Protein AF-0000000076350779 (afdb_homodimer)

InterPro domains:
  IPR006016 UspA [PF00582] (8-141)

Radius of gyration: 23.02 Å; Cα contacts (8 Å, |Δi|>4): 613; chains: 2; bounding box: 71×69×52 Å

Nearest PDB structures (foldseek):
  3hgm-assembly2_D  TM=7.310E-01  e=2.776E-06  Halomonas elongata
  3hgm-assembly2_C  TM=7.293E-01  e=4.490E-06  Halomonas elongata
  3ab8-assembly1_A  TM=7.308E-01  e=5.064E-06  Thermus thermophilus HB8
  3s3t-assembly1_A  TM=6.532E-01  e=4.407E-05  Lactiplantibacillus plantarum
  1mjh-assembly1_B  TM=7.281E-01  e=1.864E-04  Methanocaldococcus jannaschii

Structure (mmCIF, N/CA/C/O backbone):
data_AF-0000000076350779-model_v1
#
loop_
_entity.id
_entity.type
_entity.pdbx_description
1 polymer 'Universal stress protein'
#
loop_
_atom_site.group_PDB
_atom_site.id
_atom_site.type_symbol
_atom_site.label_atom_id
_atom_site.label_alt_id
_atom_site.label_comp_id
_atom_site.label_asym_id
_atom_site.label_entity_id
_atom_site.label_seq_id
_atom_site.pdbx_PDB_ins_code
_atom_site.Cartn_x
_atom_site.Cartn_y
_atom_site.Cartn_z
_atom_site.occupancy
_atom_site.B_iso_or_equiv
_atom_site.auth_seq_id
_atom_site.auth_comp_id
_atom_site.auth_asym_id
_atom_site.auth_atom_id
_atom_site.pdbx_PDB_model_num
ATOM 1 N N . MET A 1 1 ? -13.812 -25.438 5.266 1 31.47 1 MET A N 1
ATOM 2 C CA . MET A 1 1 ? -13.938 -24.219 6.051 1 31.47 1 MET A CA 1
ATOM 3 C C . MET A 1 1 ? -13.773 -22.984 5.168 1 31.47 1 MET A C 1
ATOM 5 O O . MET A 1 1 ? -12.711 -22.781 4.566 1 31.47 1 MET A O 1
ATOM 9 N N . THR A 1 2 ? -14.703 -22.547 4.57 1 40.41 2 THR A N 1
ATOM 10 C CA . THR A 1 2 ? -14.703 -21.422 3.639 1 40.41 2 THR A CA 1
ATOM 11 C C . THR A 1 2 ? -13.891 -20.266 4.188 1 40.41 2 THR A C 1
ATOM 13 O O . THR A 1 2 ? -13.969 -19.953 5.379 1 40.41 2 THR A O 1
ATOM 16 N N . MET A 1 3 ? -12.625 -20.266 3.939 1 42.91 3 MET A N 1
ATOM 17 C CA . MET A 1 3 ? -11.789 -19.156 4.375 1 42.91 3 MET A CA 1
ATOM 18 C C . MET A 1 3 ? -12.609 -17.875 4.48 1 42.91 3 MET A C 1
ATOM 20 O O . MET A 1 3 ? -13.25 -17.453 3.516 1 42.91 3 MET A O 1
ATOM 24 N N . SER A 1 4 ? -13.227 -17.672 5.441 1 46.75 4 SER A N 1
ATOM 25 C CA . SER A 1 4 ? -14.039 -16.469 5.492 1 46.75 4 SER A CA 1
ATOM 26 C C . SER A 1 4 ? -13.297 -15.273 4.914 1 46.75 4 SER A C 1
ATOM 28 O O . SER A 1 4 ? -12.102 -15.086 5.184 1 46.75 4 SER A O 1
ATOM 30 N N . GLY A 1 5 ? -13.336 -15.031 3.586 1 50.69 5 GLY A N 1
ATOM 31 C CA . GLY A 1 5 ? -12.961 -13.938 2.701 1 50.69 5 GLY A CA 1
ATOM 32 C C . GLY A 1 5 ? -12.453 -12.719 3.443 1 50.69 5 GLY A C 1
ATOM 33 O O . GLY A 1 5 ? -11.922 -11.789 2.83 1 50.69 5 GLY A O 1
ATOM 34 N N . ARG A 1 6 ? -12.906 -12.609 4.699 1 56.28 6 ARG A N 1
ATOM 35 C CA . ARG A 1 6 ? -12.766 -11.367 5.457 1 56.28 6 ARG A CA 1
ATOM 36 C C . ARG A 1 6 ? -11.305 -10.992 5.633 1 56.28 6 ARG A C 1
ATOM 38 O O . ARG A 1 6 ? -10.906 -9.867 5.336 1 56.28 6 ARG A O 1
ATOM 45 N N . GLU A 1 7 ? -10.367 -11.867 6.445 1 75.44 7 GLU A N 1
ATOM 46 C CA . GLU A 1 7 ? -9.125 -11.461 7.094 1 75.44 7 GLU A CA 1
ATOM 47 C C . GLU A 1 7 ? -7.91 -12.055 6.391 1 75.44 7 GLU A C 1
ATOM 49 O O . GLU A 1 7 ? -7.082 -12.711 7.02 1 75.44 7 GLU A O 1
ATOM 54 N N . ALA A 1 8 ? -7.949 -12 4.984 1 94.06 8 ALA A N 1
ATOM 55 C CA . ALA A 1 8 ? -6.777 -12.633 4.383 1 94.06 8 ALA A CA 1
ATOM 56 C C . ALA A 1 8 ? -5.77 -11.578 3.924 1 94.06 8 ALA A C 1
ATOM 58 O O . ALA A 1 8 ? -6.145 -10.461 3.564 1 94.06 8 ALA A O 1
ATOM 59 N N . VAL A 1 9 ? -4.52 -11.961 3.988 1 97.62 9 VAL A N 1
ATOM 60 C CA . VAL A 1 9 ? -3.436 -11.242 3.322 1 97.62 9 VAL A CA 1
ATOM 61 C C . VAL A 1 9 ? -3.102 -11.93 1.999 1 97.62 9 VAL A C 1
ATOM 63 O O . VAL A 1 9 ? -2.568 -13.047 1.987 1 97.62 9 VAL A O 1
ATOM 66 N N . VAL A 1 10 ? -3.506 -11.312 0.92 1 98.31 10 VAL A N 1
ATOM 67 C CA . VAL A 1 10 ? -3.283 -11.859 -0.413 1 98.31 10 VAL A CA 1
ATOM 68 C C . VAL A 1 10 ? -1.989 -11.289 -0.994 1 98.31 10 VAL A C 1
ATOM 70 O O . VAL A 1 10 ? -1.799 -10.07 -1.032 1 98.31 10 VAL A O 1
ATOM 73 N N . VAL A 1 11 ? -1.091 -12.164 -1.428 1 98.62 11 VAL A N 1
ATOM 74 C CA . VAL A 1 11 ? 0.187 -11.711 -1.967 1 98.62 11 VAL A CA 1
ATOM 75 C C . VAL A 1 11 ? 0.347 -12.203 -3.402 1 98.62 11 VAL A C 1
ATOM 77 O O . VAL A 1 11 ? 0.098 -13.375 -3.691 1 98.62 11 VAL A O 1
ATOM 80 N N . GLY A 1 12 ? 0.717 -11.266 -4.305 1 98.5 12 GLY A N 1
ATOM 81 C CA . GLY A 1 12 ? 1.099 -11.656 -5.652 1 98.5 12 GLY A CA 1
ATOM 82 C C . GLY A 1 12 ? 2.531 -12.148 -5.746 1 98.5 12 GLY A C 1
ATOM 83 O O . GLY A 1 12 ? 3.465 -11.422 -5.402 1 98.5 12 GLY A O 1
ATOM 84 N N . VAL A 1 13 ? 2.688 -13.352 -6.266 1 98 13 VAL A N 1
ATOM 85 C CA . VAL A 1 13 ? 4.012 -13.945 -6.398 1 98 13 VAL A CA 1
ATOM 86 C C . VAL A 1 13 ? 4.285 -14.281 -7.863 1 98 13 VAL A C 1
ATOM 88 O O . VAL A 1 13 ? 3.43 -14.852 -8.547 1 98 13 VAL A O 1
ATOM 91 N N . SER A 1 14 ? 5.465 -13.875 -8.367 1 94.06 14 SER A N 1
ATOM 92 C CA . SER A 1 14 ? 5.852 -14.18 -9.742 1 94.06 14 SER A CA 1
ATOM 93 C C . SER A 1 14 ? 7.23 -14.828 -9.797 1 94.06 14 SER A C 1
ATOM 95 O O . SER A 1 14 ? 7.613 -15.414 -10.812 1 94.06 14 SER A O 1
ATOM 97 N N . GLY A 1 15 ? 7.996 -14.703 -8.742 1 91.69 15 GLY A N 1
ATOM 98 C CA . GLY A 1 15 ? 9.367 -15.188 -8.711 1 91.69 15 GLY A CA 1
ATOM 99 C C . GLY A 1 15 ? 10.398 -14.07 -8.797 1 91.69 15 GLY A C 1
ATOM 100 O O . GLY A 1 15 ? 11.594 -14.312 -8.617 1 91.69 15 GLY A O 1
ATOM 101 N N . SER A 1 16 ? 10.023 -12.852 -9.102 1 91.25 16 SER A N 1
ATOM 102 C CA . SER A 1 16 ? 10.922 -11.703 -9.133 1 91.25 16 SER A CA 1
ATOM 103 C C . SER A 1 16 ? 11.367 -11.312 -7.727 1 91.25 16 SER A C 1
ATOM 105 O O . SER A 1 16 ? 10.758 -11.719 -6.738 1 91.25 16 SER A O 1
ATOM 107 N N . LEU A 1 17 ? 12.445 -10.539 -7.602 1 91.38 17 LEU A N 1
ATOM 108 C CA . LEU A 1 17 ? 12.945 -10.07 -6.312 1 91.38 17 LEU A CA 1
ATOM 109 C C . LEU A 1 17 ? 11.891 -9.234 -5.598 1 91.38 17 LEU A C 1
ATOM 111 O O . LEU A 1 17 ? 11.75 -9.32 -4.375 1 91.38 17 LEU A O 1
ATOM 115 N N . ALA A 1 18 ? 11.156 -8.492 -6.391 1 93.06 18 ALA A N 1
ATOM 116 C CA . ALA A 1 18 ? 10.094 -7.676 -5.812 1 93.06 18 ALA A CA 1
ATOM 117 C C . ALA A 1 18 ? 8.977 -8.547 -5.234 1 93.06 18 ALA A C 1
ATOM 119 O O . ALA A 1 18 ? 8.438 -8.242 -4.168 1 93.06 18 ALA A O 1
ATOM 120 N N . SER A 1 19 ? 8.609 -9.641 -5.941 1 96.06 19 SER A N 1
ATOM 121 C CA . SER A 1 19 ? 7.531 -10.5 -5.465 1 96.06 19 SER A CA 1
ATOM 122 C C . SER A 1 19 ? 7.965 -11.297 -4.242 1 96.06 19 SER A C 1
ATOM 124 O O . SER A 1 19 ? 7.145 -11.641 -3.389 1 96.06 19 SER A O 1
ATOM 126 N N . LEU A 1 20 ? 9.305 -11.625 -4.152 1 96.69 20 LEU A N 1
ATOM 127 C CA . LEU A 1 20 ? 9.812 -12.289 -2.961 1 96.69 20 LEU A CA 1
ATOM 128 C C . LEU A 1 20 ? 9.742 -11.367 -1.748 1 96.69 20 LEU A C 1
ATOM 130 O O . LEU A 1 20 ? 9.375 -11.805 -0.654 1 96.69 20 LEU A O 1
ATOM 134 N N . ALA A 1 21 ? 10.117 -10.125 -2.002 1 95.38 21 ALA A N 1
ATOM 135 C CA . ALA A 1 21 ? 9.961 -9.141 -0.939 1 95.38 21 ALA A CA 1
ATOM 136 C C . ALA A 1 21 ? 8.508 -9.023 -0.505 1 95.38 21 ALA A C 1
ATOM 138 O O . ALA A 1 21 ? 8.211 -8.914 0.688 1 95.38 21 ALA A O 1
ATOM 139 N N . ALA A 1 22 ? 7.598 -9.047 -1.455 1 97.81 22 ALA A N 1
ATOM 140 C CA . ALA A 1 22 ? 6.168 -8.992 -1.166 1 97.81 22 ALA A CA 1
ATOM 141 C C . ALA A 1 22 ? 5.73 -10.203 -0.345 1 97.81 22 ALA A C 1
ATOM 143 O O . ALA A 1 22 ? 4.938 -10.078 0.589 1 97.81 22 ALA A O 1
ATOM 144 N N . LEU A 1 23 ? 6.234 -11.359 -0.734 1 97.81 23 LEU A N 1
ATOM 145 C CA . LEU A 1 23 ? 5.891 -12.578 -0.018 1 97.81 23 LEU A CA 1
ATOM 146 C C . LEU A 1 23 ? 6.344 -12.5 1.438 1 97.81 23 LEU A C 1
ATOM 148 O O . LEU A 1 23 ? 5.586 -12.852 2.346 1 97.81 23 LEU A O 1
ATOM 152 N N . ARG A 1 24 ? 7.508 -12.031 1.671 1 96.75 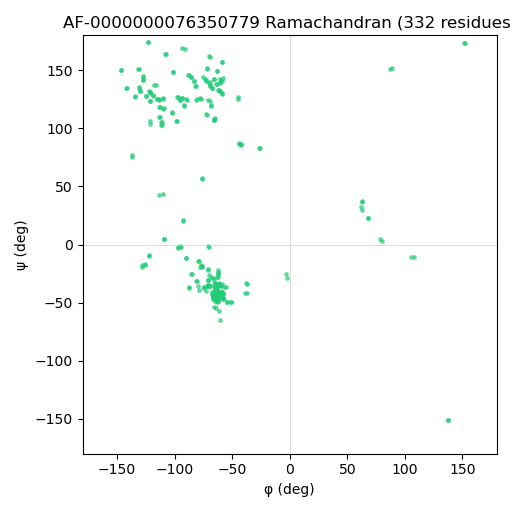24 ARG A N 1
ATOM 153 C CA . ARG A 1 24 ? 8.016 -11.859 3.027 1 96.75 24 ARG A CA 1
ATOM 154 C C . ARG A 1 24 ? 7.164 -10.875 3.816 1 96.75 24 ARG A C 1
ATOM 156 O O . ARG A 1 24 ? 6.754 -11.156 4.941 1 96.75 24 ARG A O 1
ATOM 163 N N . ALA A 1 25 ? 6.906 -9.766 3.211 1 96.56 25 ALA A N 1
ATOM 164 C CA . ALA A 1 25 ? 6.098 -8.734 3.859 1 96.56 25 ALA A CA 1
ATOM 165 C C . ALA A 1 25 ? 4.688 -9.25 4.148 1 96.56 25 ALA A C 1
ATOM 167 O O . ALA A 1 25 ? 4.125 -8.969 5.211 1 96.56 25 ALA A O 1
ATOM 168 N N . GLY A 1 26 ? 4.113 -9.922 3.162 1 97.31 26 GLY A N 1
ATOM 169 C CA . GLY A 1 26 ? 2.791 -10.5 3.352 1 97.31 26 GLY A CA 1
ATOM 170 C C . GLY A 1 26 ? 2.725 -11.469 4.512 1 97.31 26 GLY A C 1
ATOM 171 O O . GLY A 1 26 ? 1.766 -11.461 5.285 1 97.31 26 GLY A O 1
ATOM 172 N N . ALA A 1 27 ? 3.729 -12.289 4.656 1 96.81 27 ALA A N 1
ATOM 173 C CA . ALA A 1 27 ? 3.781 -13.242 5.762 1 96.81 27 ALA A CA 1
ATOM 174 C C . ALA A 1 27 ? 3.871 -12.523 7.105 1 96.81 27 ALA A C 1
ATOM 176 O O . ALA A 1 27 ? 3.223 -12.922 8.078 1 96.81 27 ALA A O 1
ATOM 177 N N . GLU A 1 28 ? 4.684 -11.516 7.164 1 94.62 28 GLU A N 1
ATOM 178 C CA . GLU A 1 28 ? 4.809 -10.727 8.383 1 94.62 28 GLU A CA 1
ATOM 179 C C . GLU A 1 28 ? 3.482 -10.07 8.758 1 94.62 28 GLU A C 1
ATOM 181 O O . GLU A 1 28 ? 3.082 -10.086 9.93 1 94.62 28 GLU A O 1
ATOM 186 N N . GLN A 1 29 ? 2.842 -9.555 7.734 1 95.12 29 GLN A N 1
ATOM 187 C CA . GLN A 1 29 ? 1.532 -8.953 7.961 1 95.12 29 GLN A CA 1
ATOM 188 C C . GLN A 1 29 ? 0.533 -9.977 8.477 1 95.12 29 GLN A C 1
ATOM 190 O O . GLN A 1 29 ? -0.228 -9.703 9.406 1 95.12 29 GLN A O 1
ATOM 195 N N . ALA A 1 30 ? 0.532 -11.109 7.859 1 95.5 30 ALA A N 1
ATOM 196 C CA . ALA A 1 30 ? -0.383 -12.18 8.258 1 95.5 30 ALA A CA 1
ATOM 197 C C . ALA A 1 30 ? -0.111 -12.625 9.695 1 95.5 30 ALA A C 1
ATOM 199 O O . ALA A 1 30 ? -1.042 -12.797 10.484 1 95.5 30 ALA A O 1
ATOM 200 N N . ARG A 1 31 ? 1.127 -12.727 10.039 1 93.56 31 ARG A N 1
ATOM 201 C CA . ARG A 1 31 ? 1.529 -13.156 11.375 1 93.56 31 ARG A CA 1
ATOM 202 C C . ARG A 1 31 ? 1.091 -12.148 12.43 1 93.56 31 ARG A C 1
ATOM 204 O O . ARG A 1 31 ? 0.492 -12.516 13.438 1 93.56 31 ARG A O 1
ATOM 211 N N . ARG A 1 32 ? 1.329 -10.898 12.219 1 90.69 32 ARG A N 1
ATOM 212 C CA . ARG A 1 32 ? 1.013 -9.844 13.172 1 90.69 32 ARG A CA 1
ATOM 213 C C . ARG A 1 32 ? -0.494 -9.711 13.367 1 90.69 32 ARG A C 1
ATOM 215 O O . ARG A 1 32 ? -0.959 -9.398 14.469 1 90.69 32 ARG A O 1
ATOM 222 N N . GLY A 1 33 ? -1.232 -9.961 12.297 1 90.69 33 GLY A N 1
ATOM 223 C CA . GLY A 1 33 ? -2.674 -9.773 12.367 1 90.69 33 GLY A CA 1
ATOM 224 C C . GLY A 1 33 ? -3.434 -11.055 12.648 1 90.69 33 GLY A C 1
ATOM 225 O O . GLY A 1 33 ? -4.656 -11.031 12.805 1 90.69 33 GLY A O 1
ATOM 226 N N . GLY A 1 34 ? -2.689 -12.125 12.734 1 91.81 34 GLY A N 1
ATOM 227 C CA . GLY A 1 34 ? -3.361 -13.406 12.891 1 91.81 34 GLY A CA 1
ATOM 228 C C . GLY A 1 34 ? -4.254 -13.758 11.711 1 91.81 34 GLY A C 1
ATOM 229 O O . GLY A 1 34 ? -5.371 -14.242 11.898 1 91.81 34 GLY A O 1
ATOM 230 N N . ARG A 1 35 ? -3.824 -13.422 10.555 1 94.5 35 ARG A N 1
ATOM 231 C CA . ARG A 1 35 ? -4.605 -13.625 9.336 1 94.5 35 ARG A CA 1
ATOM 232 C C . ARG A 1 35 ? -4.012 -14.742 8.484 1 94.5 35 ARG A C 1
ATOM 234 O O . ARG A 1 35 ? -2.869 -15.148 8.695 1 94.5 35 ARG A O 1
ATOM 241 N N . VAL A 1 36 ? -4.781 -15.234 7.562 1 95.81 36 VAL A N 1
ATOM 242 C CA . VAL A 1 36 ? -4.324 -16.266 6.629 1 95.81 36 VAL A CA 1
ATOM 243 C C . VAL A 1 36 ? -3.541 -15.609 5.492 1 95.81 36 VAL A C 1
ATOM 245 O O . VAL A 1 36 ? -3.939 -14.562 4.977 1 95.81 36 VAL A O 1
ATOM 248 N N . LEU A 1 37 ? -2.438 -16.219 5.141 1 97.12 37 LEU A N 1
ATOM 249 C CA . LEU A 1 37 ? -1.656 -15.797 3.984 1 97.12 37 LEU A CA 1
ATOM 250 C C . LEU A 1 37 ? -2.084 -16.547 2.73 1 97.12 37 LEU A C 1
ATOM 252 O O . LEU A 1 37 ? -2.039 -17.781 2.693 1 97.12 37 LEU A O 1
ATOM 256 N N . VAL A 1 38 ? -2.537 -15.844 1.746 1 97.88 38 VAL A N 1
ATOM 257 C CA . VAL A 1 38 ? -2.885 -16.438 0.458 1 97.88 38 VAL A CA 1
ATOM 258 C C . VAL A 1 38 ? -1.898 -15.969 -0.609 1 97.88 38 VAL A C 1
ATOM 260 O O . VAL A 1 38 ? -1.976 -14.828 -1.079 1 97.88 38 VAL A O 1
ATOM 263 N N . ALA A 1 39 ? -0.982 -16.844 -0.951 1 98.12 39 ALA A N 1
ATOM 264 C CA . ALA A 1 39 ? -0.014 -16.531 -2.002 1 98.12 39 ALA A CA 1
ATOM 265 C C . ALA A 1 39 ? -0.543 -16.953 -3.371 1 98.12 39 ALA A C 1
ATOM 267 O O . ALA A 1 39 ? -0.904 -18.109 -3.58 1 98.12 39 ALA A O 1
ATOM 268 N N . VAL A 1 40 ? -0.567 -16 -4.254 1 98.62 40 VAL A N 1
ATOM 269 C CA . VAL A 1 40 ? -1.195 -16.234 -5.555 1 98.62 40 VAL A CA 1
ATOM 270 C C . VAL A 1 40 ? -0.16 -16.062 -6.664 1 98.62 40 VAL A C 1
ATOM 272 O O . VAL A 1 40 ? 0.563 -15.062 -6.703 1 98.62 40 VAL A O 1
ATOM 275 N N . LEU A 1 41 ? -0.026 -16.984 -7.523 1 98.44 41 LEU A N 1
ATOM 276 C CA . LEU A 1 41 ? 0.712 -16.859 -8.773 1 98.44 41 LEU A CA 1
ATOM 277 C C . LEU A 1 41 ? -0.229 -16.953 -9.969 1 98.44 41 LEU A C 1
ATOM 279 O O . LEU A 1 41 ? -0.835 -18 -10.211 1 98.44 41 LEU A O 1
ATOM 283 N N . ALA A 1 42 ? -0.383 -15.812 -10.609 1 97.19 42 ALA A N 1
ATOM 284 C CA . ALA A 1 42 ? -1.151 -15.75 -11.852 1 97.19 42 ALA A CA 1
ATOM 285 C C . ALA A 1 42 ? -0.273 -16.078 -13.055 1 97.19 42 ALA A C 1
ATOM 287 O O . ALA A 1 42 ? 0.887 -15.656 -13.117 1 97.19 42 ALA A O 1
ATOM 288 N N . TRP A 1 43 ? -0.863 -16.75 -14.031 1 93.25 43 TRP A N 1
ATOM 289 C CA . TRP A 1 43 ? -0.092 -17.109 -15.219 1 93.25 43 TRP A CA 1
ATOM 290 C C . TRP A 1 43 ? -0.971 -17.094 -16.469 1 93.25 43 TRP A C 1
ATOM 292 O O . TRP A 1 43 ? -2.195 -17.219 -16.359 1 93.25 43 TRP A O 1
ATOM 302 N N . GLU A 1 44 ? -0.304 -16.797 -17.531 1 89.31 44 GLU A N 1
ATOM 303 C CA . GLU A 1 44 ? -0.927 -16.875 -18.844 1 89.31 44 GLU A CA 1
ATOM 304 C C . GLU A 1 44 ? -0.088 -17.719 -19.797 1 89.31 44 GLU A C 1
ATOM 306 O O . GLU A 1 44 ? 1.142 -17.734 -19.719 1 89.31 44 GLU A O 1
ATOM 311 N N . PRO A 1 45 ? -0.819 -18.453 -20.656 1 82.25 45 PRO A N 1
ATOM 312 C CA . PRO A 1 45 ? -0.051 -19.172 -21.672 1 82.25 45 PRO A CA 1
ATOM 313 C C . PRO A 1 45 ? 0.799 -18.25 -22.531 1 82.25 45 PRO A C 1
ATOM 315 O O . PRO A 1 45 ? 0.401 -17.125 -22.812 1 82.25 45 PRO A O 1
ATOM 318 N N . PRO A 1 46 ? 1.96 -18.781 -22.844 1 77.69 46 PRO A N 1
ATOM 319 C CA . PRO A 1 46 ? 2.869 -17.938 -23.625 1 77.69 46 PRO A CA 1
ATOM 320 C C . PRO A 1 46 ? 2.246 -17.469 -24.938 1 77.69 46 PRO A C 1
ATOM 322 O O . PRO A 1 46 ? 2.602 -16.406 -25.453 1 77.69 46 PRO A O 1
ATOM 325 N N . GLU A 1 47 ? 1.441 -18.344 -25.578 1 76.5 47 GLU A N 1
ATOM 326 C CA . GLU A 1 47 ? 0.811 -17.938 -26.828 1 76.5 47 GLU A CA 1
ATOM 327 C C . GLU A 1 47 ? -0.274 -16.891 -26.594 1 76.5 47 GLU A C 1
ATOM 329 O O . GLU A 1 47 ? -0.814 -16.328 -27.547 1 76.5 47 GLU A O 1
ATOM 334 N N . GLY A 1 48 ? -0.48 -16.578 -25.406 1 75.12 48 GLY A N 1
ATOM 335 C CA . GLY A 1 48 ? -1.542 -15.648 -25.047 1 75.12 48 GLY A CA 1
ATOM 336 C C . GLY A 1 48 ? -2.875 -16.328 -24.812 1 75.12 48 GLY A C 1
ATOM 337 O O . GLY A 1 48 ? -3.115 -17.422 -25.312 1 75.12 48 GLY A O 1
ATOM 338 N N . GLU A 1 49 ? -3.688 -15.688 -23.938 1 75.38 49 GLU A N 1
ATOM 339 C CA . GLU A 1 49 ? -4.98 -16.266 -23.562 1 75.38 49 GLU A CA 1
ATOM 340 C C . GLU A 1 49 ? -5.891 -16.406 -24.781 1 75.38 49 GLU A C 1
ATOM 342 O O . GLU A 1 49 ? -6.609 -17.406 -24.906 1 75.38 49 GLU A O 1
ATOM 347 N N . GLY A 1 50 ? -5.727 -15.445 -25.672 1 75.25 50 GLY A N 1
ATOM 348 C CA . GLY A 1 50 ? -6.578 -15.469 -26.859 1 75.25 50 GLY A CA 1
ATOM 349 C C . GLY A 1 50 ? -6.34 -16.672 -27.734 1 75.25 50 GLY A C 1
ATOM 350 O O . GLY A 1 50 ? -7.281 -17.406 -28.078 1 75.25 50 GLY A O 1
ATOM 351 N N . LEU A 1 51 ? -5.102 -16.891 -28.141 1 73.62 51 LEU A N 1
ATOM 352 C CA . LEU A 1 51 ? -4.75 -18 -29.016 1 73.62 51 LEU A CA 1
ATOM 353 C C . LEU A 1 51 ? -5.008 -19.344 -28.344 1 73.62 51 LEU A C 1
ATOM 355 O O . LEU A 1 51 ? -5.457 -20.297 -28.984 1 73.62 51 LEU A O 1
ATOM 359 N N . TYR A 1 52 ? -4.793 -19.391 -27.094 1 75.12 52 TYR A N 1
ATOM 360 C CA . TYR A 1 52 ? -5.023 -20.609 -26.344 1 75.12 52 TYR A CA 1
ATOM 361 C C . TYR A 1 52 ? -6.5 -20.984 -26.328 1 75.12 52 TYR A C 1
ATOM 363 O O . TYR A 1 52 ? -6.855 -22.156 -26.484 1 75.12 52 TYR A O 1
ATOM 371 N N . LEU A 1 53 ? -7.285 -19.891 -26.094 1 75.25 53 LEU A N 1
ATOM 372 C CA . LEU A 1 53 ? -8.719 -20.156 -26.016 1 75.25 53 LEU A CA 1
ATOM 373 C C . LEU A 1 53 ? -9.234 -20.703 -27.344 1 75.25 53 LEU A C 1
ATOM 375 O O . LEU A 1 53 ? -10.242 -21.406 -27.391 1 75.25 53 LEU A O 1
ATOM 379 N N . ARG A 1 54 ? -8.562 -20.422 -28.406 1 79.25 54 ARG A N 1
ATOM 380 C CA . ARG A 1 54 ? -8.961 -20.891 -29.719 1 79.25 54 ARG A CA 1
ATOM 381 C C . ARG A 1 54 ? -8.539 -22.344 -29.953 1 79.25 54 ARG A C 1
ATOM 383 O O . ARG A 1 54 ? -9.188 -23.062 -30.703 1 79.25 54 ARG A O 1
ATOM 390 N N . HIS A 1 55 ? -7.391 -22.766 -29.328 1 79.12 55 HIS A N 1
ATOM 391 C CA . HIS A 1 55 ? -6.898 -24.141 -29.453 1 79.12 55 HIS A CA 1
ATOM 392 C C . HIS A 1 55 ? -6.434 -24.672 -28.094 1 79.12 55 HIS A C 1
ATOM 394 O O . HIS A 1 55 ? -5.234 -24.844 -27.875 1 79.12 55 HIS A O 1
ATOM 400 N N . PRO A 1 56 ? -7.512 -25.016 -27.312 1 74.31 56 PRO A N 1
ATOM 401 C CA . PRO A 1 56 ? -7.125 -25.469 -25.984 1 74.31 56 PRO A CA 1
ATOM 402 C C . PRO A 1 56 ? -6.402 -26.812 -26 1 74.31 56 PRO A C 1
ATOM 404 O O . PRO A 1 56 ? -6.789 -27.719 -26.75 1 74.31 56 PRO A O 1
ATOM 407 N N . ASP A 1 57 ? -5.207 -26.812 -25.531 1 79.38 57 ASP A N 1
ATOM 408 C CA . ASP A 1 57 ? -4.402 -28.016 -25.359 1 79.38 57 ASP A CA 1
ATOM 409 C C . ASP A 1 57 ? -4.191 -28.312 -23.875 1 79.38 57 ASP A C 1
ATOM 411 O O . ASP A 1 57 ? -3.416 -27.641 -23.203 1 79.38 57 ASP A O 1
ATOM 415 N N . ALA A 1 58 ? -4.852 -29.266 -23.375 1 80.88 58 ALA A N 1
ATOM 416 C CA . ALA A 1 58 ? -4.848 -29.609 -21.953 1 80.88 58 ALA A CA 1
ATOM 417 C C . ALA A 1 58 ? -3.441 -29.953 -21.469 1 80.88 58 ALA A C 1
ATOM 419 O O . ALA A 1 58 ? -3.061 -29.594 -20.344 1 80.88 58 ALA A O 1
ATOM 420 N N . GLU A 1 59 ? -2.777 -30.672 -22.266 1 85.06 59 GLU A N 1
ATOM 421 C CA . GLU A 1 59 ? -1.413 -31.031 -21.891 1 85.06 59 GLU A CA 1
ATOM 422 C C . GLU A 1 59 ? -0.522 -29.797 -21.797 1 85.06 59 GLU A C 1
ATOM 424 O O . GLU A 1 59 ? 0.306 -29.688 -20.875 1 85.06 59 GLU A O 1
ATOM 429 N N . TRP A 1 60 ? -0.769 -28.953 -22.656 1 82.25 60 TRP A N 1
ATOM 430 C CA . TRP A 1 60 ? -0.04 -27.688 -22.672 1 82.25 60 TRP A CA 1
ATOM 431 C C . TRP A 1 60 ? -0.35 -26.875 -21.422 1 82.25 60 TRP A C 1
ATOM 433 O O . TRP A 1 60 ? 0.562 -26.391 -20.75 1 82.25 60 TRP A O 1
ATOM 443 N N . ALA A 1 61 ? -1.586 -26.812 -21.078 1 82.38 61 ALA A N 1
ATOM 444 C CA . ALA A 1 61 ? -2.02 -26.078 -19.891 1 82.38 61 ALA A CA 1
ATOM 445 C C . ALA A 1 61 ? -1.45 -26.719 -18.625 1 82.38 61 ALA A C 1
ATOM 447 O O . ALA A 1 61 ? -1.054 -26 -17.688 1 82.38 61 ALA A O 1
ATOM 448 N N . ARG A 1 62 ? -1.43 -28 -18.625 1 87.81 62 ARG A N 1
ATOM 449 C CA . ARG A 1 62 ? -0.89 -28.719 -17.469 1 87.81 62 ARG A CA 1
ATOM 450 C C . ARG A 1 62 ? 0.597 -28.438 -17.297 1 87.81 62 ARG A C 1
ATOM 452 O O . ARG A 1 62 ? 1.074 -28.281 -16.172 1 87.81 62 ARG A O 1
ATOM 459 N N . HIS A 1 63 ? 1.19 -28.344 -18.422 1 89.38 63 HIS A N 1
ATOM 460 C CA . HIS A 1 63 ? 2.621 -28.062 -18.375 1 89.38 63 HIS A CA 1
ATOM 461 C C . HIS A 1 63 ? 2.9 -26.688 -17.781 1 89.38 63 HIS A C 1
ATOM 463 O O . HIS A 1 63 ? 3.697 -26.562 -16.844 1 89.38 63 HIS A O 1
ATOM 469 N N . TRP A 1 64 ? 2.242 -25.781 -18.234 1 88.19 64 TRP A N 1
ATOM 470 C CA . TRP A 1 64 ? 2.484 -24.406 -17.781 1 88.19 64 TRP A CA 1
ATOM 471 C C . TRP A 1 64 ? 1.991 -24.219 -16.344 1 88.19 64 TRP A C 1
ATOM 473 O O . TRP A 1 64 ? 2.6 -23.484 -15.562 1 88.19 64 TRP A O 1
ATOM 483 N N . TYR A 1 65 ? 0.931 -24.875 -15.992 1 91.38 65 TYR A N 1
ATOM 484 C CA . TYR A 1 65 ? 0.478 -24.891 -14.609 1 91.38 65 TYR A CA 1
ATOM 485 C C . TYR A 1 65 ? 1.557 -25.469 -13.695 1 91.38 65 TYR A C 1
ATOM 487 O O . TYR A 1 65 ? 1.806 -24.938 -12.609 1 91.38 65 TYR A O 1
ATOM 495 N N . GLY A 1 66 ? 2.102 -26.547 -14.172 1 93.62 66 GLY A N 1
ATOM 496 C CA . GLY A 1 66 ? 3.182 -27.156 -13.414 1 93.62 66 GLY A CA 1
ATOM 497 C C . GLY A 1 66 ? 4.367 -26.234 -13.211 1 93.62 66 GLY A C 1
ATOM 498 O O . GLY A 1 66 ? 4.934 -26.172 -12.117 1 93.62 66 GLY A O 1
ATOM 499 N N . GLU A 1 67 ? 4.711 -25.578 -14.25 1 92.88 67 GLU A N 1
ATOM 500 C CA . GLU A 1 67 ? 5.805 -24.609 -14.164 1 92.88 67 GLU A CA 1
ATOM 501 C C . GLU A 1 67 ? 5.477 -23.484 -13.18 1 92.88 67 GLU A C 1
ATOM 503 O O . GLU A 1 67 ? 6.328 -23.078 -12.391 1 92.88 67 GLU A O 1
ATOM 508 N N . ALA A 1 68 ? 4.273 -23 -13.266 1 94.75 68 ALA A N 1
ATOM 509 C CA . ALA A 1 68 ? 3.832 -21.938 -12.367 1 94.75 68 ALA A CA 1
ATOM 510 C C . ALA A 1 68 ? 3.83 -22.406 -10.914 1 94.75 68 ALA A C 1
ATOM 512 O O . ALA A 1 68 ? 4.262 -21.672 -10.016 1 94.75 68 ALA A O 1
ATOM 513 N N . ARG A 1 69 ? 3.373 -23.578 -10.695 1 96.19 69 ARG A N 1
ATOM 514 C CA . ARG A 1 69 ? 3.367 -24.172 -9.359 1 96.19 69 ARG A CA 1
ATOM 515 C C . ARG A 1 69 ? 4.785 -24.297 -8.812 1 96.19 69 ARG A C 1
ATOM 517 O O . ARG A 1 69 ? 5.035 -23.984 -7.648 1 96.19 69 ARG A O 1
ATOM 524 N N . GLY A 1 70 ? 5.652 -24.766 -9.672 1 96.31 70 GLY A N 1
ATOM 525 C CA . GLY A 1 70 ? 7.051 -24.859 -9.273 1 96.31 70 GLY A CA 1
ATOM 526 C C . GLY A 1 70 ? 7.66 -23.531 -8.891 1 96.31 70 GLY A C 1
ATOM 527 O O . GLY A 1 70 ? 8.422 -23.453 -7.922 1 96.31 70 GLY A O 1
ATOM 528 N N . ARG A 1 71 ? 7.367 -22.516 -9.602 1 96.12 71 ARG A N 1
ATOM 529 C CA . ARG A 1 71 ? 7.863 -21.172 -9.312 1 96.12 71 ARG A CA 1
ATOM 530 C C . ARG A 1 71 ? 7.363 -20.688 -7.953 1 96.12 71 ARG A C 1
ATOM 532 O O . ARG A 1 71 ? 8.125 -20.094 -7.18 1 96.12 71 ARG A O 1
ATOM 539 N N . LEU A 1 72 ? 6.082 -20.922 -7.676 1 97.44 72 LEU A N 1
ATOM 540 C CA . LEU A 1 72 ? 5.512 -20.531 -6.395 1 97.44 72 LEU A CA 1
ATOM 541 C C . LEU A 1 72 ? 6.176 -21.281 -5.246 1 97.44 72 LEU A C 1
ATOM 543 O O . LEU A 1 72 ? 6.512 -20.688 -4.219 1 97.44 72 LEU A O 1
ATOM 547 N N . ASP A 1 73 ? 6.391 -22.578 -5.457 1 96.69 73 ASP A N 1
ATOM 548 C CA . ASP A 1 73 ? 7.055 -23.391 -4.438 1 96.69 73 ASP A CA 1
ATOM 549 C C . ASP A 1 73 ? 8.477 -22.891 -4.191 1 96.69 73 ASP A C 1
ATOM 551 O O . ASP A 1 73 ? 8.914 -22.797 -3.041 1 96.69 73 ASP A O 1
ATOM 555 N N . ARG A 1 74 ? 9.156 -22.594 -5.23 1 96.88 74 ARG A N 1
ATOM 556 C CA . ARG A 1 74 ? 10.523 -22.078 -5.109 1 96.88 74 ARG A CA 1
ATOM 557 C C . ARG A 1 74 ? 10.547 -20.75 -4.363 1 96.88 74 ARG A C 1
ATOM 559 O O . ARG A 1 74 ? 11.461 -20.5 -3.576 1 96.88 74 ARG A O 1
ATOM 566 N N . ALA A 1 75 ? 9.609 -19.938 -4.66 1 96.81 75 ALA A N 1
ATOM 567 C CA . ALA A 1 75 ? 9.516 -18.672 -3.957 1 96.81 75 ALA A CA 1
ATOM 568 C C . ALA A 1 75 ? 9.391 -18.875 -2.451 1 96.81 75 ALA A C 1
ATOM 570 O O . ALA A 1 75 ? 10.047 -18.188 -1.664 1 96.81 75 ALA A O 1
ATOM 571 N N . PHE A 1 76 ? 8.531 -19.797 -2.004 1 97.19 76 PHE A N 1
ATOM 572 C CA . PHE A 1 76 ? 8.367 -20.109 -0.588 1 97.19 76 PHE A CA 1
ATOM 573 C C . PHE A 1 76 ? 9.672 -20.625 0.011 1 97.19 76 PHE A C 1
ATOM 575 O O . PHE A 1 76 ? 10.039 -20.234 1.124 1 97.19 76 PHE A O 1
ATOM 582 N N . ASP A 1 77 ? 10.336 -21.453 -0.74 1 96.38 77 ASP A N 1
ATOM 583 C CA . ASP A 1 77 ? 11.609 -22 -0.27 1 96.38 77 ASP A CA 1
ATOM 584 C C . ASP A 1 77 ? 12.641 -20.891 -0.107 1 96.38 77 ASP A C 1
ATOM 586 O O . ASP A 1 77 ? 13.375 -20.859 0.884 1 96.38 77 ASP A O 1
ATOM 590 N N . GLU A 1 78 ? 12.688 -20.047 -1.06 1 95.75 78 GLU A N 1
ATOM 591 C CA . GLU A 1 78 ? 13.664 -18.953 -1.04 1 95.75 78 GLU A CA 1
ATOM 592 C C . GLU A 1 78 ? 13.398 -18 0.119 1 95.75 78 GLU A C 1
ATOM 594 O O . GLU A 1 78 ? 14.328 -17.5 0.75 1 95.75 78 GLU A O 1
ATOM 599 N N . VAL A 1 79 ? 12.117 -17.781 0.395 1 95.62 79 VAL A N 1
ATOM 600 C CA . VAL A 1 79 ? 11.766 -16.766 1.382 1 95.62 79 VAL A CA 1
ATOM 601 C C . VAL A 1 79 ? 11.766 -17.391 2.779 1 95.62 79 VAL A C 1
ATOM 603 O O . VAL A 1 79 ? 12.211 -16.75 3.742 1 95.62 79 VAL A O 1
ATOM 606 N N . PHE A 1 80 ? 11.312 -18.609 2.877 1 95.81 80 PHE A N 1
ATOM 607 C CA . PHE A 1 80 ? 11.047 -19.125 4.211 1 95.81 80 PHE A CA 1
ATOM 608 C C . PHE A 1 80 ? 11.852 -20.391 4.465 1 95.81 80 PHE A C 1
ATOM 610 O O . PHE A 1 80 ? 11.93 -20.875 5.602 1 95.81 80 PHE A O 1
ATOM 617 N N . GLY A 1 81 ? 12.5 -20.938 3.457 1 92.94 81 GLY A N 1
ATOM 618 C CA . GLY A 1 81 ? 13.117 -22.25 3.59 1 92.94 81 GLY A CA 1
ATOM 619 C C . GLY A 1 81 ? 12.117 -23.375 3.74 1 92.94 81 GLY A C 1
ATOM 620 O O . GLY A 1 81 ? 12.398 -24.375 4.398 1 92.94 81 GLY A O 1
ATOM 621 N N . GLY A 1 82 ? 10.875 -23.172 3.283 1 86.5 82 GLY A N 1
ATOM 622 C CA . GLY A 1 82 ? 9.734 -24.062 3.418 1 86.5 82 GLY A CA 1
ATOM 623 C C . GLY A 1 82 ? 8.445 -23.328 3.77 1 86.5 82 GLY A C 1
ATOM 624 O O . GLY A 1 82 ? 8.211 -22.219 3.293 1 86.5 82 GLY A O 1
ATOM 625 N N . PRO A 1 83 ? 7.566 -24.031 4.469 1 84.81 83 PRO A N 1
ATOM 626 C CA . PRO A 1 83 ? 6.363 -23.328 4.922 1 84.81 83 PRO A CA 1
ATOM 627 C C . PRO A 1 83 ? 6.66 -22.297 6.008 1 84.81 83 PRO A C 1
ATOM 629 O O . PRO A 1 83 ? 7.496 -22.531 6.879 1 84.81 83 PRO A O 1
ATOM 632 N N . PRO A 1 84 ? 6.031 -21.156 5.82 1 88.44 84 PRO A N 1
ATOM 633 C CA . PRO A 1 84 ? 6.266 -20.141 6.859 1 88.44 84 PRO A CA 1
ATOM 634 C C . PRO A 1 84 ? 5.758 -20.594 8.234 1 88.44 84 PRO A C 1
ATOM 636 O O . PRO A 1 84 ? 4.676 -21.172 8.336 1 88.44 84 PRO A O 1
ATOM 639 N N . ARG A 1 85 ? 6.5 -20.344 9.188 1 86.94 85 ARG A N 1
ATOM 640 C CA . ARG A 1 85 ? 6.129 -20.719 10.547 1 86.94 85 ARG A CA 1
ATOM 641 C C . ARG A 1 85 ? 5.203 -19.672 11.164 1 86.94 85 ARG A C 1
ATOM 643 O O . ARG A 1 85 ? 5.367 -18.469 10.922 1 86.94 85 ARG A O 1
ATOM 650 N N . GLY A 1 86 ? 4.215 -20.141 11.914 1 91.06 86 GLY A N 1
ATOM 651 C CA . GLY A 1 86 ? 3.361 -19.25 12.688 1 91.06 86 GLY A CA 1
ATOM 652 C C . GLY A 1 86 ? 2.283 -18.594 11.859 1 91.06 86 GLY A C 1
ATOM 653 O O . GLY A 1 86 ? 1.636 -17.641 12.312 1 91.06 86 GLY A O 1
ATOM 654 N N . VAL A 1 87 ? 2.201 -18.938 10.578 1 92.75 87 VAL A N 1
ATOM 655 C CA . VAL A 1 87 ? 1.181 -18.359 9.719 1 92.75 87 VAL A CA 1
ATOM 656 C C . VAL A 1 87 ? 0.511 -19.438 8.883 1 92.75 87 VAL A C 1
ATOM 658 O O . VAL A 1 87 ? 1.188 -20.297 8.312 1 92.75 87 VAL A O 1
ATOM 661 N N . VAL A 1 88 ? -0.783 -19.531 8.898 1 93.69 88 VAL A N 1
ATOM 662 C CA . VAL A 1 88 ? -1.507 -20.391 7.973 1 93.69 88 VAL A CA 1
ATOM 663 C C . VAL A 1 88 ? -1.417 -19.828 6.555 1 93.69 88 VAL A C 1
ATOM 665 O O . VAL A 1 88 ? -1.71 -18.656 6.332 1 93.69 88 VAL A O 1
ATOM 668 N N . SER A 1 89 ? -0.919 -20.672 5.656 1 95.31 89 SER A N 1
ATOM 669 C CA . SER A 1 89 ? -0.716 -20.156 4.305 1 95.31 89 SER A CA 1
ATOM 670 C C . SER A 1 89 ? -1.388 -21.047 3.268 1 95.31 89 SER A C 1
ATOM 672 O O . SER A 1 89 ? -1.445 -22.266 3.436 1 95.31 89 SER A O 1
ATOM 674 N N . GLU A 1 90 ? -1.931 -20.438 2.326 1 95.62 90 GLU A N 1
ATOM 675 C CA . GLU A 1 90 ? -2.479 -21.062 1.132 1 95.62 90 GLU A CA 1
ATOM 676 C C . GLU A 1 90 ? -1.737 -20.625 -0.124 1 95.62 90 GLU A C 1
ATOM 678 O O . GLU A 1 90 ? -1.396 -19.438 -0.262 1 95.62 90 GLU A O 1
ATOM 683 N N . ARG A 1 91 ? -1.457 -21.594 -1.003 1 97 91 ARG A N 1
ATOM 684 C CA . ARG A 1 91 ? -0.84 -21.297 -2.293 1 97 91 ARG A CA 1
ATOM 685 C C . ARG A 1 91 ? -1.825 -21.516 -3.434 1 97 91 ARG A C 1
ATOM 687 O O . ARG A 1 91 ? -2.414 -22.594 -3.553 1 97 91 ARG A O 1
ATOM 694 N N . ARG A 1 92 ? -2.004 -20.5 -4.242 1 97.75 92 ARG A N 1
ATOM 695 C CA . ARG A 1 92 ? -2.938 -20.578 -5.359 1 97.75 92 ARG A CA 1
ATOM 696 C C . ARG A 1 92 ? -2.244 -20.25 -6.676 1 97.75 92 ARG A C 1
ATOM 698 O O . ARG A 1 92 ? -1.534 -19.234 -6.773 1 97.75 92 ARG A O 1
ATOM 705 N N . VAL A 1 93 ? -2.395 -21.125 -7.629 1 97.81 93 VAL A N 1
ATOM 706 C CA . VAL A 1 93 ? -1.957 -20.906 -9 1 97.81 93 VAL A CA 1
ATOM 707 C C . VAL A 1 93 ? -3.172 -20.734 -9.914 1 97.81 93 VAL A C 1
ATOM 709 O O . VAL A 1 93 ? -3.973 -21.672 -10.062 1 97.81 93 VAL A O 1
ATOM 712 N N . ILE A 1 94 ? -3.291 -19.594 -10.5 1 96.81 94 ILE A N 1
ATOM 713 C CA . ILE A 1 94 ? -4.52 -19.266 -11.219 1 96.81 94 ILE A CA 1
ATOM 714 C C . ILE A 1 94 ? -4.18 -18.75 -12.617 1 96.81 94 ILE A C 1
ATOM 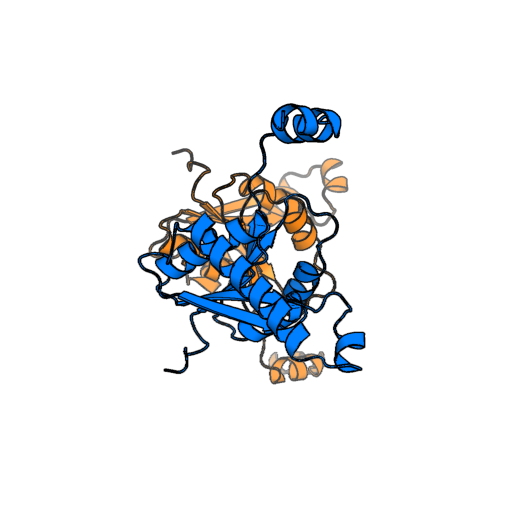716 O O . ILE A 1 94 ? -3.33 -17.875 -12.766 1 96.81 94 ILE A O 1
ATOM 720 N N . ARG A 1 95 ? -4.848 -19.266 -13.586 1 94 95 ARG A N 1
ATOM 721 C CA . ARG A 1 95 ? -4.656 -18.797 -14.953 1 94 95 ARG A CA 1
ATOM 722 C C . ARG A 1 95 ? -5.379 -17.469 -15.18 1 94 95 ARG A C 1
ATOM 724 O O . ARG A 1 95 ? -6.57 -17.344 -14.891 1 94 95 ARG A O 1
ATOM 731 N N . GLY A 1 96 ? -4.664 -16.469 -15.648 1 94.31 96 GLY A N 1
ATOM 732 C CA . GLY A 1 96 ? -5.215 -15.148 -15.938 1 94.31 96 GLY A CA 1
ATOM 733 C C . GLY A 1 96 ? -4.199 -14.031 -15.789 1 94.31 96 GLY A C 1
ATOM 734 O O . GLY A 1 96 ? -3.051 -14.273 -15.414 1 94.31 96 GLY A O 1
ATOM 735 N N . ARG A 1 97 ? -4.645 -12.859 -16.172 1 94.31 97 ARG A N 1
ATOM 736 C CA . ARG A 1 97 ? -3.799 -11.68 -16 1 94.31 97 ARG A CA 1
ATOM 737 C C . ARG A 1 97 ? -3.611 -11.344 -14.531 1 94.31 97 ARG A C 1
ATOM 739 O O . ARG A 1 97 ? -4.582 -11.297 -13.773 1 94.31 97 ARG A O 1
ATOM 746 N N . ALA A 1 98 ? -2.439 -11.078 -14.164 1 96.19 98 ALA A N 1
ATOM 747 C CA . ALA A 1 98 ? -2.045 -10.938 -12.766 1 96.19 98 ALA A CA 1
ATOM 748 C C . ALA A 1 98 ? -2.922 -9.914 -12.047 1 96.19 98 ALA A C 1
ATOM 750 O O . ALA A 1 98 ? -3.484 -10.211 -10.984 1 96.19 98 ALA A O 1
ATOM 751 N N . GLY A 1 99 ? -3.096 -8.75 -12.617 1 96.56 99 GLY A N 1
ATOM 752 C CA . GLY A 1 99 ? -3.889 -7.707 -11.977 1 96.56 99 GLY A CA 1
ATOM 753 C C . GLY A 1 99 ? -5.309 -8.141 -11.672 1 96.56 99 GLY A C 1
ATOM 754 O O . GLY A 1 99 ? -5.805 -7.945 -10.562 1 96.56 99 GLY A O 1
ATOM 755 N N . ARG A 1 100 ? -5.953 -8.75 -12.633 1 96.56 100 ARG A N 1
ATOM 756 C CA . ARG A 1 100 ? -7.336 -9.195 -12.492 1 96.56 100 ARG A CA 1
ATOM 757 C C . ARG A 1 100 ? -7.445 -10.32 -11.469 1 96.56 100 ARG A C 1
ATOM 759 O O . ARG A 1 100 ? -8.328 -10.297 -10.602 1 96.56 100 ARG A O 1
ATOM 766 N N . VAL A 1 101 ? -6.59 -11.273 -11.562 1 97.5 101 VAL A N 1
ATOM 767 C CA . VAL A 1 101 ? -6.594 -12.43 -10.672 1 97.5 101 VAL A CA 1
ATOM 768 C C . VAL A 1 101 ? -6.406 -11.961 -9.227 1 97.5 101 VAL A C 1
ATOM 770 O O . VAL A 1 101 ? -7.145 -12.383 -8.336 1 97.5 101 VAL A O 1
ATOM 773 N N . LEU A 1 102 ? -5.492 -11.062 -9.023 1 97.94 102 LEU A N 1
ATOM 774 C CA . LEU A 1 102 ? -5.188 -10.586 -7.676 1 97.94 102 LEU A CA 1
ATOM 775 C C . LEU A 1 102 ? -6.363 -9.812 -7.094 1 97.94 102 LEU A C 1
ATOM 777 O O . LEU A 1 102 ? -6.738 -10.016 -5.938 1 97.94 102 LEU A O 1
ATOM 781 N N . CYS A 1 103 ? -6.941 -8.953 -7.887 1 96.25 103 CYS A N 1
ATOM 782 C CA . CYS A 1 103 ? -8.078 -8.172 -7.414 1 96.25 103 CYS A CA 1
ATOM 783 C C . CYS A 1 103 ? -9.273 -9.078 -7.113 1 96.25 103 CYS A C 1
ATOM 785 O O . CYS A 1 103 ? -10.008 -8.844 -6.148 1 96.25 103 CYS A O 1
ATOM 787 N N . ASP A 1 104 ? -9.438 -10.125 -7.945 1 96.81 104 ASP A N 1
ATOM 788 C CA . ASP A 1 104 ? -10.539 -11.055 -7.73 1 96.81 104 ASP A CA 1
ATOM 789 C C . ASP A 1 104 ? -10.352 -11.852 -6.438 1 96.81 104 ASP A C 1
ATOM 791 O O . ASP A 1 104 ? -11.289 -12.023 -5.664 1 96.81 104 ASP A O 1
ATOM 795 N N . VAL A 1 105 ? -9.164 -12.305 -6.191 1 96.62 105 VAL A N 1
ATOM 796 C CA . VAL A 1 105 ? -8.875 -13.094 -5.004 1 96.62 105 VAL A CA 1
ATOM 797 C C . VAL A 1 105 ? -8.977 -12.219 -3.758 1 96.62 105 VAL A C 1
ATOM 799 O O . VAL A 1 105 ? -9.438 -12.68 -2.709 1 96.62 105 VAL A O 1
ATOM 802 N N . ALA A 1 106 ? -8.578 -10.938 -3.871 1 96.19 106 ALA A N 1
ATOM 803 C CA . ALA A 1 106 ? -8.57 -10.016 -2.736 1 96.19 106 ALA A CA 1
ATOM 804 C C . ALA A 1 106 ? -9.875 -9.234 -2.662 1 96.19 106 ALA A C 1
ATOM 806 O O . ALA A 1 106 ? -9.922 -8.148 -2.074 1 96.19 106 ALA A O 1
ATOM 807 N N . ALA A 1 107 ? -10.953 -9.773 -3.295 1 92.06 107 ALA A N 1
ATOM 808 C CA . ALA A 1 107 ? -12.195 -9.023 -3.439 1 92.06 107 ALA A CA 1
ATOM 809 C C . ALA A 1 107 ? -12.977 -9 -2.131 1 92.06 107 ALA A C 1
ATOM 811 O O . ALA A 1 107 ? -14.094 -9.523 -2.055 1 92.06 107 ALA A O 1
ATOM 812 N N . HIS A 1 108 ? -12.492 -8.586 -1.095 1 91.38 108 HIS A N 1
ATOM 813 C CA . HIS A 1 108 ? -13.078 -8.328 0.216 1 91.38 108 HIS A CA 1
ATOM 814 C C . HIS A 1 108 ? -12.5 -7.062 0.841 1 91.38 108 HIS A C 1
ATOM 816 O O . HIS A 1 108 ? -11.281 -6.863 0.838 1 91.38 108 HIS A O 1
ATOM 822 N N . PRO A 1 109 ? -13.352 -6.242 1.391 1 88.12 109 PRO A N 1
ATOM 823 C CA . PRO A 1 109 ? -12.891 -4.941 1.873 1 88.12 109 PRO A CA 1
ATOM 824 C C . PRO A 1 109 ? -11.859 -5.059 2.994 1 88.12 109 PRO A C 1
ATOM 826 O O . PRO A 1 109 ? -11.016 -4.176 3.158 1 88.12 109 PRO A O 1
ATOM 829 N N . ASP A 1 110 ? -11.875 -6.152 3.715 1 90.94 110 ASP A N 1
ATOM 830 C CA . ASP A 1 110 ? -10.969 -6.312 4.848 1 90.94 110 ASP A CA 1
ATOM 831 C C . ASP A 1 110 ? -9.703 -7.059 4.438 1 90.94 110 ASP A C 1
ATOM 833 O O . ASP A 1 110 ? -8.828 -7.305 5.266 1 90.94 110 ASP A O 1
ATOM 837 N N . ALA A 1 111 ? -9.602 -7.48 3.197 1 95.19 111 ALA A N 1
ATOM 838 C CA . ALA A 1 111 ? -8.383 -8.117 2.709 1 95.19 111 ALA A CA 1
ATOM 839 C C . ALA A 1 111 ? -7.254 -7.105 2.559 1 95.19 111 ALA A C 1
ATOM 841 O O . ALA A 1 111 ? -7.5 -5.898 2.482 1 95.19 111 ALA A O 1
ATOM 842 N N . LEU A 1 112 ? -6.094 -7.629 2.703 1 96.81 112 LEU A N 1
ATOM 843 C CA . LEU A 1 112 ? -4.898 -6.859 2.373 1 96.81 112 LEU A CA 1
ATOM 844 C C . LEU A 1 112 ? -4.184 -7.461 1.168 1 96.81 112 LEU A C 1
ATOM 846 O O . LEU A 1 112 ? -3.828 -8.641 1.177 1 96.81 112 LEU A O 1
ATOM 850 N N . LEU A 1 113 ? -4.102 -6.684 0.129 1 97.75 113 LEU A N 1
ATOM 851 C CA . LEU A 1 113 ? -3.379 -7.129 -1.058 1 97.75 113 LEU A CA 1
ATOM 852 C C . LEU A 1 113 ? -1.944 -6.613 -1.042 1 97.75 113 LEU A C 1
ATOM 854 O O . LEU A 1 113 ? -1.713 -5.41 -0.934 1 97.75 113 LEU A O 1
ATOM 858 N N . VAL A 1 114 ? -0.955 -7.523 -1.146 1 98.5 114 VAL A N 1
ATOM 859 C CA . VAL A 1 114 ? 0.464 -7.184 -1.112 1 98.5 114 VAL A CA 1
ATOM 860 C C . VAL A 1 114 ? 1.099 -7.477 -2.469 1 98.5 114 VAL A C 1
ATOM 862 O O . VAL A 1 114 ? 0.98 -8.586 -2.99 1 98.5 114 VAL A O 1
ATOM 865 N N . ILE A 1 115 ? 1.729 -6.469 -3.033 1 97.62 115 ILE A N 1
ATOM 866 C CA . ILE A 1 115 ? 2.428 -6.641 -4.301 1 97.62 115 ILE A CA 1
ATOM 867 C C . ILE A 1 115 ? 3.832 -6.051 -4.203 1 97.62 115 ILE A C 1
ATOM 869 O O . ILE A 1 115 ? 4.078 -5.156 -3.391 1 97.62 115 ILE A O 1
ATOM 873 N N . GLY A 1 116 ? 4.707 -6.617 -4.961 1 96 116 GLY A N 1
ATOM 874 C CA . GLY A 1 116 ? 6.062 -6.098 -5.043 1 96 116 GLY A CA 1
ATOM 875 C C . GLY A 1 116 ? 6.23 -5.031 -6.105 1 96 11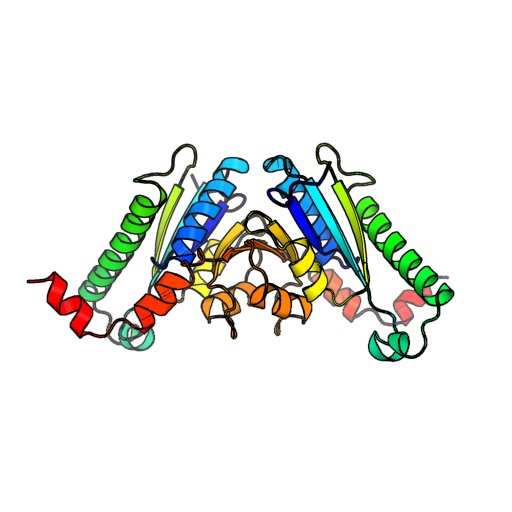6 GLY A C 1
ATOM 876 O O . GLY A 1 116 ? 5.578 -5.078 -7.148 1 96 116 GLY A O 1
ATOM 877 N N . ALA A 1 117 ? 7.105 -4.074 -5.789 1 90.12 117 ALA A N 1
ATOM 878 C CA . ALA A 1 117 ? 7.395 -3.018 -6.758 1 90.12 117 ALA A CA 1
ATOM 879 C C . ALA A 1 117 ? 8.898 -2.826 -6.93 1 90.12 117 ALA A C 1
ATOM 881 O O . ALA A 1 117 ? 9.656 -2.902 -5.961 1 90.12 117 ALA A O 1
ATOM 882 N N . ARG A 1 118 ? 9.266 -2.713 -8.172 1 82.19 118 ARG A N 1
ATOM 883 C CA . ARG A 1 118 ? 10.617 -2.227 -8.414 1 82.19 118 ARG A CA 1
ATOM 884 C C . ARG A 1 118 ? 10.75 -0.754 -8.039 1 82.19 118 ARG A C 1
ATOM 886 O O . ARG A 1 118 ? 9.812 0.027 -8.227 1 82.19 118 ARG A O 1
ATOM 893 N N . PRO A 1 119 ? 11.898 -0.452 -7.426 1 71.62 119 PRO A N 1
ATOM 894 C CA . PRO A 1 119 ? 12.07 0.961 -7.086 1 71.62 119 PRO A CA 1
ATOM 895 C C . PRO A 1 119 ? 12.047 1.872 -8.312 1 71.62 119 PRO A C 1
ATOM 897 O O . PRO A 1 119 ? 12.547 1.498 -9.375 1 71.62 119 PRO A O 1
ATOM 900 N N . HIS A 1 120 ? 11.477 3.031 -8.227 1 65.56 120 HIS A N 1
ATOM 901 C CA . HIS A 1 120 ? 11.508 4.125 -9.188 1 65.56 120 HIS A CA 1
ATOM 902 C C . HIS A 1 120 ? 10.875 3.705 -10.516 1 65.56 120 HIS A C 1
ATOM 904 O O . HIS A 1 120 ? 11.367 4.062 -11.586 1 65.56 120 HIS A O 1
ATOM 910 N N . TRP A 1 121 ? 9.852 2.779 -10.344 1 62.12 121 TRP A N 1
ATOM 911 C CA . TRP A 1 121 ? 9.234 2.432 -11.617 1 62.12 121 TRP A CA 1
ATOM 912 C C . TRP A 1 121 ? 8.523 3.635 -12.227 1 62.12 121 TRP A C 1
ATOM 914 O O . TRP A 1 121 ? 7.738 4.305 -11.547 1 62.12 121 TRP A O 1
ATOM 924 N N . ARG A 1 122 ? 8.906 4.223 -13.172 1 64.69 122 ARG A N 1
ATOM 925 C CA . ARG A 1 122 ? 8.266 5.164 -14.086 1 64.69 122 ARG A CA 1
ATOM 926 C C . ARG A 1 122 ? 8.312 4.656 -15.523 1 64.69 122 ARG A C 1
ATOM 928 O O . ARG A 1 122 ? 9.391 4.535 -16.094 1 64.69 122 ARG A O 1
ATOM 935 N N . PRO A 1 123 ? 7.152 4.152 -16.016 1 72.44 123 PRO A N 1
ATOM 936 C CA . PRO A 1 123 ? 5.781 4.16 -15.516 1 72.44 123 PRO A CA 1
ATOM 937 C C . PRO A 1 123 ? 5.441 2.904 -14.711 1 72.44 123 PRO A C 1
ATOM 939 O O . PRO A 1 123 ? 6.188 1.922 -14.758 1 72.44 123 PRO A O 1
ATOM 942 N N . ALA A 1 124 ? 4.281 2.914 -14.016 1 79.69 124 ALA A N 1
ATOM 943 C CA . ALA A 1 124 ? 3.811 1.76 -13.25 1 79.69 124 ALA A CA 1
ATOM 944 C C . ALA A 1 124 ? 3.555 0.565 -14.164 1 79.69 124 ALA A C 1
ATOM 946 O O . ALA A 1 124 ? 3.004 0.719 -15.258 1 79.69 124 ALA A O 1
ATOM 947 N N . PRO A 1 125 ? 4.031 -0.615 -13.82 1 86.44 125 PRO A N 1
ATOM 948 C CA . PRO A 1 125 ? 3.727 -1.827 -14.578 1 86.44 125 PRO A CA 1
ATOM 949 C C . PRO A 1 125 ? 2.229 -2.111 -14.664 1 86.44 125 PRO A C 1
ATOM 951 O O . PRO A 1 125 ? 1.459 -1.638 -13.82 1 86.44 125 PRO A O 1
ATOM 954 N N . ARG A 1 126 ? 1.888 -2.828 -15.633 1 88.88 126 ARG A N 1
ATOM 955 C CA . ARG A 1 126 ? 0.499 -3.15 -15.945 1 88.88 126 ARG A CA 1
ATOM 956 C C . ARG A 1 126 ? -0.226 -3.686 -14.711 1 88.88 126 ARG A C 1
ATOM 958 O O . ARG A 1 126 ? -1.352 -3.275 -14.422 1 88.88 126 ARG A O 1
ATOM 965 N N . THR A 1 127 ? 0.366 -4.625 -14.047 1 92.06 127 THR A N 1
ATOM 966 C CA . THR A 1 127 ? -0.244 -5.207 -12.852 1 92.06 127 THR A CA 1
ATOM 967 C C . THR A 1 127 ? -0.523 -4.133 -11.805 1 92.06 127 THR A C 1
ATOM 969 O O . THR A 1 127 ? -1.613 -4.086 -11.234 1 92.06 127 THR A O 1
ATOM 972 N N . HIS A 1 128 ? 0.376 -3.244 -11.594 1 91.62 128 HIS A N 1
ATOM 973 C CA . HIS A 1 128 ? 0.222 -2.188 -10.602 1 91.62 128 HIS A CA 1
ATOM 974 C C . HIS A 1 128 ? -0.89 -1.221 -10.992 1 91.62 128 HIS A C 1
ATOM 976 O O . HIS A 1 128 ? -1.714 -0.845 -10.156 1 91.62 128 HIS A O 1
ATOM 982 N N . ARG A 1 129 ? -0.858 -0.874 -12.227 1 89.12 129 ARG A N 1
ATOM 983 C CA . ARG A 1 129 ? -1.896 0.032 -12.711 1 89.12 129 ARG A CA 1
ATOM 984 C C . ARG A 1 129 ? -3.283 -0.569 -12.516 1 89.12 129 ARG A C 1
ATOM 986 O O . ARG A 1 129 ? -4.199 0.113 -12.055 1 89.12 129 ARG A O 1
ATOM 993 N N . TYR A 1 130 ? -3.42 -1.843 -12.859 1 92.75 130 TYR A N 1
ATOM 994 C CA . TYR A 1 130 ? -4.715 -2.504 -12.727 1 92.75 130 TYR A CA 1
ATOM 995 C C . TYR A 1 130 ? -5.129 -2.598 -11.258 1 92.75 130 TYR A C 1
ATOM 997 O O . TYR A 1 130 ? -6.262 -2.268 -10.906 1 92.75 130 TYR A O 1
ATOM 1005 N N . VAL A 1 131 ? -4.27 -2.961 -10.43 1 93.75 131 VAL A N 1
ATOM 1006 C CA . VAL A 1 131 ? -4.551 -3.158 -9.008 1 93.75 131 VAL A CA 1
ATOM 1007 C C . VAL A 1 131 ? -4.969 -1.834 -8.375 1 93.75 131 VAL A C 1
ATOM 1009 O O . VAL A 1 131 ? -5.988 -1.766 -7.684 1 93.75 131 VAL A O 1
ATOM 1012 N N . HIS A 1 132 ? -4.234 -0.808 -8.641 1 90.12 132 HIS A N 1
ATOM 1013 C CA . HIS A 1 132 ? -4.535 0.464 -7.992 1 90.12 132 HIS A CA 1
ATOM 1014 C C . HIS A 1 132 ? -5.82 1.074 -8.547 1 90.12 132 HIS A C 1
ATOM 1016 O O . HIS A 1 132 ? -6.504 1.825 -7.848 1 90.12 132 HIS A O 1
ATOM 1022 N N . ALA A 1 133 ? -6.172 0.644 -9.703 1 89.19 133 ALA A N 1
ATOM 1023 C CA . ALA A 1 133 ? -7.402 1.139 -10.32 1 89.19 133 ALA A CA 1
ATOM 1024 C C . ALA A 1 133 ? -8.609 0.337 -9.852 1 89.19 133 ALA A C 1
ATOM 1026 O O . ALA A 1 133 ? -9.727 0.859 -9.797 1 89.19 133 ALA A O 1
ATOM 1027 N N . HIS A 1 134 ? -8.391 -0.944 -9.438 1 92.19 134 HIS A N 1
ATOM 1028 C CA . HIS A 1 134 ? -9.555 -1.808 -9.328 1 92.19 134 HIS A CA 1
ATOM 1029 C C . HIS A 1 134 ? -9.648 -2.432 -7.938 1 92.19 134 HIS A C 1
ATOM 1031 O O . HIS A 1 134 ? -10.695 -2.963 -7.559 1 92.19 134 HIS A O 1
ATOM 1037 N N . ALA A 1 135 ? -8.562 -2.402 -7.227 1 92.75 135 ALA A N 1
ATOM 1038 C CA . ALA A 1 135 ? -8.602 -3.02 -5.902 1 92.75 135 ALA A CA 1
ATOM 1039 C C . ALA A 1 135 ? -9.641 -2.352 -5.012 1 92.75 135 ALA A C 1
ATOM 1041 O O . ALA A 1 135 ? -9.781 -1.127 -5.023 1 92.75 135 ALA A O 1
ATOM 1042 N N . THR A 1 136 ? -10.375 -3.139 -4.234 1 89.88 136 THR A N 1
ATOM 1043 C CA . THR A 1 136 ? -11.406 -2.627 -3.332 1 89.88 136 THR A CA 1
ATOM 1044 C C . THR A 1 136 ? -10.969 -2.768 -1.877 1 89.88 136 THR A C 1
ATOM 1046 O O . THR A 1 136 ? -11.758 -2.533 -0.959 1 89.88 136 THR A O 1
ATOM 1049 N N . CYS A 1 137 ? -9.773 -3.213 -1.682 1 94 137 CYS A N 1
ATOM 1050 C CA . CYS A 1 137 ? -9.164 -3.395 -0.372 1 94 137 CYS A CA 1
ATOM 1051 C C . CYS A 1 137 ? -7.863 -2.605 -0.263 1 94 137 CYS A C 1
ATOM 1053 O O . CYS A 1 137 ? -7.453 -1.943 -1.218 1 94 137 CYS A O 1
ATOM 1055 N N . ALA A 1 138 ? -7.277 -2.6 0.91 1 96 138 ALA A N 1
ATOM 1056 C CA . ALA A 1 138 ? -5.98 -1.946 1.084 1 96 138 ALA A CA 1
ATOM 1057 C C . ALA A 1 138 ? -4.895 -2.666 0.292 1 96 138 ALA A C 1
ATOM 1059 O O . ALA A 1 138 ? -4.926 -3.891 0.15 1 96 138 ALA A O 1
ATOM 1060 N N . VAL A 1 139 ? -3.975 -1.887 -0.268 1 96.62 139 VAL A N 1
ATOM 1061 C CA . VAL A 1 139 ? -2.887 -2.436 -1.071 1 96.62 139 VAL A CA 1
ATOM 1062 C C . VAL A 1 139 ? -1.544 -2.037 -0.463 1 96.62 139 VAL A C 1
ATOM 1064 O O . VAL A 1 139 ? -1.295 -0.856 -0.213 1 96.62 139 VAL A O 1
ATOM 1067 N N . LEU A 1 140 ? -0.752 -3.008 -0.165 1 97.5 140 LEU A N 1
ATOM 1068 C CA . LEU A 1 140 ? 0.611 -2.801 0.31 1 97.5 140 LEU A CA 1
ATOM 1069 C C . LEU A 1 140 ? 1.62 -3.055 -0.806 1 97.5 140 LEU A C 1
ATOM 1071 O O . LEU A 1 140 ? 1.719 -4.172 -1.317 1 97.5 140 LEU A O 1
ATOM 1075 N N . THR A 1 141 ? 2.281 -2.041 -1.215 1 96.38 141 THR A N 1
ATOM 1076 C CA . THR A 1 141 ? 3.348 -2.148 -2.203 1 96.38 141 THR A CA 1
ATOM 1077 C C . THR A 1 141 ? 4.711 -2.203 -1.521 1 96.38 141 THR A C 1
ATOM 1079 O O . THR A 1 141 ? 5.055 -1.32 -0.732 1 96.38 141 THR A O 1
ATOM 1082 N N . THR A 1 142 ? 5.504 -3.191 -1.841 1 95.5 142 THR A N 1
ATOM 1083 C CA . THR A 1 142 ? 6.797 -3.418 -1.206 1 95.5 142 THR A CA 1
ATOM 1084 C C . THR A 1 142 ? 7.93 -3.258 -2.215 1 95.5 142 THR A C 1
ATOM 1086 O O . THR A 1 142 ? 7.941 -3.924 -3.254 1 95.5 142 THR A O 1
ATOM 1089 N N . PRO A 1 143 ? 8.867 -2.389 -1.885 1 92.06 143 PRO A N 1
ATOM 1090 C CA . PRO A 1 143 ? 9.992 -2.225 -2.812 1 92.06 143 PRO A CA 1
ATOM 1091 C C . PRO A 1 143 ? 10.945 -3.416 -2.803 1 92.06 143 PRO A C 1
ATOM 1093 O O . PRO A 1 143 ? 11.18 -4.016 -1.75 1 92.06 143 PRO A O 1
ATOM 1096 N N . ALA A 1 144 ? 11.398 -3.73 -3.975 1 88.94 144 ALA A N 1
ATOM 1097 C CA . ALA A 1 144 ? 12.461 -4.727 -4.062 1 88.94 144 ALA A CA 1
ATOM 1098 C C . ALA A 1 144 ? 13.734 -4.242 -3.369 1 88.94 144 ALA A C 1
ATOM 1100 O O . ALA A 1 144 ? 13.984 -3.037 -3.299 1 88.94 144 ALA A O 1
ATOM 1101 N N . PRO A 1 145 ? 14.492 -5.184 -2.832 1 81.62 145 PRO A N 1
ATOM 1102 C CA . PRO A 1 145 ? 15.766 -4.773 -2.23 1 81.62 145 PRO A CA 1
ATOM 1103 C C . PRO A 1 145 ? 16.703 -4.113 -3.236 1 81.62 145 PRO A C 1
ATOM 1105 O O . PRO A 1 145 ? 16.719 -4.477 -4.414 1 81.62 145 PRO A O 1
ATOM 1108 N N . ARG A 1 146 ? 17.234 -2.975 -2.799 1 72.06 146 ARG A N 1
ATOM 1109 C CA . ARG A 1 146 ? 18.203 -2.297 -3.658 1 72.06 146 ARG A CA 1
ATOM 1110 C C . ARG A 1 146 ? 19.469 -3.125 -3.809 1 72.06 146 ARG A C 1
ATOM 1112 O O . ARG A 1 146 ? 20 -3.637 -2.824 1 72.06 146 ARG A O 1
ATOM 1119 N N . LEU A 1 147 ? 19.547 -3.641 -4.965 1 66.12 147 LEU A N 1
ATOM 1120 C CA . LEU A 1 147 ? 20.844 -4.281 -5.18 1 66.12 147 LEU A CA 1
ATOM 1121 C C . LEU A 1 147 ? 21.984 -3.277 -5.016 1 66.12 147 LEU A C 1
ATOM 1123 O O . LEU A 1 147 ? 21.812 -2.098 -5.336 1 66.12 147 LEU A O 1
ATOM 1127 N N . PRO A 1 148 ? 22.969 -3.578 -4.258 1 61.31 148 PRO A N 1
ATOM 1128 C CA . PRO A 1 148 ? 24.078 -2.635 -4.113 1 61.31 148 PRO A CA 1
ATOM 1129 C C . PRO A 1 148 ? 24.531 -2.049 -5.449 1 61.31 148 PRO A C 1
ATOM 1131 O O . PRO A 1 148 ? 24.469 -2.727 -6.477 1 61.31 148 PRO A O 1
ATOM 1134 N N . LYS A 1 149 ? 24.547 -0.638 -5.418 1 55.75 149 LYS A N 1
ATOM 1135 C CA . LYS A 1 149 ? 24.969 0.108 -6.598 1 55.75 149 LYS A CA 1
ATOM 1136 C C . LYS A 1 149 ? 26.141 -0.588 -7.297 1 55.75 149 LYS A C 1
ATOM 1138 O O . LYS A 1 149 ? 26.219 -0.575 -8.523 1 55.75 149 LYS A O 1
ATOM 1143 N N . GLY A 1 150 ? 26.953 -1.022 -6.664 1 52.12 150 GLY A N 1
ATOM 1144 C CA . GLY A 1 150 ? 28.125 -1.64 -7.262 1 52.12 150 GLY A CA 1
ATOM 1145 C C . GLY A 1 150 ? 27.797 -2.865 -8.094 1 52.12 150 GLY A C 1
ATOM 1146 O O . GLY A 1 150 ? 28.469 -3.135 -9.102 1 52.12 150 GLY A O 1
ATOM 1147 N N . VAL A 1 151 ? 26.844 -3.578 -7.695 1 53.97 151 VAL A N 1
ATOM 1148 C CA . VAL A 1 151 ? 26.547 -4.812 -8.414 1 53.97 151 VAL A CA 1
ATOM 1149 C C . VAL A 1 151 ? 25.859 -4.484 -9.742 1 53.97 151 VAL A C 1
ATOM 1151 O O . VAL A 1 151 ? 26.109 -5.145 -10.75 1 53.97 151 VAL A O 1
ATOM 1154 N N . ARG A 1 152 ? 25.047 -3.477 -9.703 1 55.56 152 ARG A N 1
ATOM 1155 C CA . ARG A 1 152 ? 24.391 -3.107 -10.953 1 55.56 152 ARG A CA 1
ATOM 1156 C C . ARG A 1 152 ? 25.406 -2.646 -11.992 1 55.56 152 ARG A C 1
ATOM 1158 O O . ARG A 1 152 ? 25.312 -3.016 -13.164 1 55.56 152 ARG A O 1
ATOM 1165 N N . ARG A 1 153 ? 26.266 -1.811 -11.477 1 56.16 153 ARG A N 1
ATOM 1166 C CA . ARG A 1 153 ? 27.312 -1.361 -12.375 1 56.16 153 ARG A CA 1
ATOM 1167 C C . ARG A 1 153 ? 28.172 -2.535 -12.852 1 56.16 153 ARG A C 1
ATOM 1169 O O . ARG A 1 153 ? 28.594 -2.578 -14.008 1 56.16 153 ARG A O 1
ATOM 1176 N N . THR A 1 154 ? 28.312 -3.387 -11.969 1 53.97 154 THR A N 1
ATOM 1177 C CA . THR A 1 154 ? 29.141 -4.531 -12.336 1 53.97 154 THR A CA 1
ATOM 1178 C C . THR A 1 154 ? 28.422 -5.422 -13.344 1 53.97 154 THR A C 1
ATOM 1180 O O . THR A 1 154 ? 29.031 -5.91 -14.297 1 53.97 154 THR A O 1
ATOM 1183 N N . LEU A 1 155 ? 27.203 -5.512 -13.172 1 57.91 155 LEU A N 1
ATOM 1184 C CA . LEU A 1 155 ? 26.438 -6.375 -14.078 1 57.91 155 LEU A CA 1
ATOM 1185 C C . LEU A 1 155 ? 26.312 -5.734 -15.453 1 57.91 155 LEU A C 1
ATOM 1187 O O . LEU A 1 155 ? 26.328 -6.43 -16.469 1 57.91 155 LEU A O 1
ATOM 1191 N N . ARG A 1 156 ? 26.109 -4.449 -15.391 1 56.97 156 ARG A N 1
ATOM 1192 C CA . ARG A 1 156 ? 26.031 -3.736 -16.656 1 56.97 156 ARG A CA 1
ATOM 1193 C C . ARG A 1 156 ? 27.344 -3.826 -17.438 1 56.97 156 ARG A C 1
ATOM 1195 O O . ARG A 1 156 ? 27.344 -3.816 -18.672 1 56.97 156 ARG A O 1
ATOM 1202 N N . ARG A 1 157 ? 28.25 -3.967 -16.609 1 58.03 157 ARG A N 1
ATOM 1203 C CA . ARG A 1 157 ? 29.562 -4.016 -17.234 1 58.03 157 ARG A CA 1
ATOM 1204 C C . ARG A 1 157 ? 29.953 -5.449 -17.594 1 58.03 157 ARG A C 1
ATOM 1206 O O . ARG A 1 157 ? 30.969 -5.684 -18.266 1 58.03 157 ARG A O 1
ATOM 1213 N N . MET A 1 158 ? 29.156 -6.285 -17.047 1 54.56 158 MET A N 1
ATOM 1214 C CA . MET A 1 158 ? 29.516 -7.676 -17.312 1 54.56 158 MET A CA 1
ATOM 1215 C C . MET A 1 158 ? 29.219 -8.039 -18.766 1 54.56 158 MET A C 1
ATOM 1217 O O . MET A 1 158 ? 28.156 -7.691 -19.297 1 54.56 158 MET A O 1
ATOM 1221 N N . THR A 1 159 ? 30.141 -8.273 -19.625 1 53.56 159 THR A N 1
ATOM 1222 C CA . THR A 1 159 ? 30.094 -8.797 -20.984 1 53.56 159 THR A CA 1
ATOM 1223 C C . THR A 1 159 ? 29.812 -10.297 -20.984 1 53.56 159 THR A C 1
ATOM 1225 O O . THR A 1 159 ? 30.031 -10.977 -19.984 1 53.56 159 THR A O 1
ATOM 1228 N N . PRO A 1 160 ? 29.016 -10.781 -21.969 1 56.16 160 PRO A N 1
ATOM 1229 C CA . PRO A 1 160 ? 28.828 -12.227 -22.109 1 56.16 160 PRO A CA 1
ATOM 1230 C C . PRO A 1 160 ? 30.094 -13.023 -21.812 1 56.16 160 PRO A C 1
ATOM 1232 O O . PRO A 1 160 ? 30.016 -14.148 -21.297 1 56.16 160 PRO A O 1
ATOM 1235 N N . THR A 1 161 ? 31.141 -12.445 -22.141 1 60 161 THR A N 1
ATOM 1236 C CA . THR A 1 161 ? 32.406 -13.156 -21.953 1 60 161 THR A CA 1
ATOM 1237 C C . THR A 1 161 ? 32.688 -13.375 -20.484 1 60 161 THR A C 1
ATOM 1239 O O . THR A 1 161 ? 33.281 -14.391 -20.109 1 60 161 THR A O 1
ATOM 1242 N N . ASP A 1 162 ? 32.281 -12.578 -19.719 1 58.53 162 ASP A N 1
ATOM 1243 C CA . ASP A 1 162 ? 32.562 -12.695 -18.281 1 58.53 162 ASP A CA 1
ATOM 1244 C C . ASP A 1 162 ? 31.828 -13.898 -17.688 1 58.53 162 ASP A C 1
ATOM 1246 O O . ASP A 1 162 ? 32.312 -14.492 -16.719 1 58.53 162 ASP A O 1
ATOM 1250 N N . PHE A 1 163 ? 30.797 -14.289 -18.188 1 53.81 163 PHE A N 1
ATOM 1251 C CA . PHE A 1 163 ? 30.047 -15.469 -17.781 1 53.81 163 PHE A CA 1
ATOM 1252 C C . PHE A 1 163 ? 30.672 -16.734 -18.344 1 53.81 163 PHE A C 1
ATOM 1254 O O . PHE A 1 163 ? 30.578 -17.812 -17.734 1 53.81 163 PHE A O 1
ATOM 1261 N N . ALA A 1 164 ? 31.219 -16.781 -19.484 1 52.16 164 ALA A N 1
ATOM 1262 C CA . ALA A 1 164 ? 31.812 -17.953 -20.109 1 52.16 164 ALA A CA 1
ATOM 1263 C C . ALA A 1 164 ? 32.969 -18.484 -19.281 1 52.16 164 ALA A C 1
ATOM 1265 O O . ALA A 1 164 ? 33.219 -19.703 -19.219 1 52.16 164 ALA A O 1
ATOM 1266 N N . LEU A 1 165 ? 33.656 -17.484 -18.703 1 47.47 165 LEU A N 1
ATOM 1267 C CA . LEU A 1 165 ? 34.875 -17.984 -18.109 1 47.47 165 LEU A CA 1
ATOM 1268 C C . LEU A 1 165 ? 34.562 -18.703 -16.797 1 47.47 165 LEU A C 1
ATOM 1270 O O . LEU A 1 165 ? 35.406 -19.469 -16.297 1 47.47 165 LEU A O 1
ATOM 1274 N N . ALA A 1 166 ? 33.438 -18.453 -16.219 1 48.25 166 ALA A N 1
ATOM 1275 C CA . ALA A 1 166 ? 33.219 -19.219 -14.984 1 48.25 166 ALA A CA 1
ATOM 1276 C C . ALA A 1 166 ? 32.812 -20.656 -15.289 1 48.25 166 ALA A C 1
ATOM 1278 O O . ALA A 1 166 ? 32.75 -21.484 -14.383 1 48.25 166 ALA A O 1
ATOM 1279 N N . GLY A 1 167 ? 32.375 -20.922 -16.484 1 36.62 167 GLY A N 1
ATOM 1280 C CA . GLY A 1 167 ? 32.094 -22.312 -16.797 1 36.62 167 GLY A CA 1
AT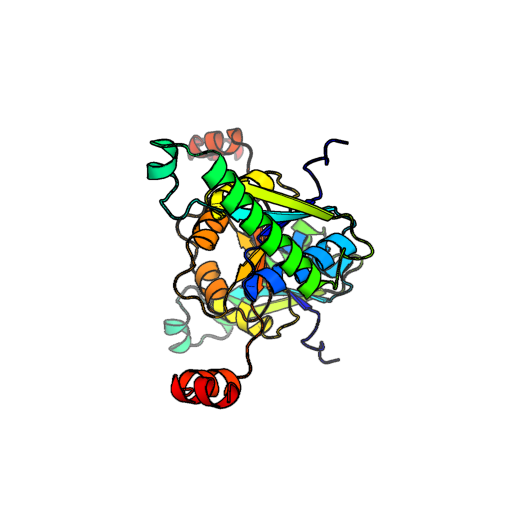OM 1281 C C . GLY A 1 167 ? 33.344 -23.125 -17.125 1 36.62 167 GLY A C 1
ATOM 1282 O O . GLY A 1 167 ? 33.25 -24.312 -17.453 1 36.62 167 GLY A O 1
ATOM 1283 N N . HIS A 1 168 ? 34.438 -22.422 -17.375 1 37.25 168 HIS A N 1
ATOM 1284 C CA . HIS A 1 168 ? 35.5 -23.406 -17.578 1 37.25 168 HIS A CA 1
ATOM 1285 C C . HIS A 1 168 ? 36.188 -23.75 -16.281 1 37.25 168 HIS A C 1
ATOM 1287 O O . HIS A 1 168 ? 36.344 -22.891 -15.406 1 37.25 168 HIS A O 1
ATOM 1293 N N . MET B 1 1 ? 14.82 12.117 22.062 1 31.98 1 MET B N 1
ATOM 1294 C CA . MET B 1 1 ? 14.969 10.727 21.641 1 31.98 1 MET B CA 1
ATOM 1295 C C . MET B 1 1 ? 14.789 10.586 20.141 1 31.98 1 MET B C 1
ATOM 1297 O O . MET B 1 1 ? 13.727 10.906 19.594 1 31.98 1 MET B O 1
ATOM 1301 N N . THR B 1 2 ? 15.727 10.773 19.391 1 40.88 2 THR B N 1
ATOM 1302 C CA . THR B 1 2 ? 15.719 10.758 17.938 1 40.88 2 THR B CA 1
ATOM 1303 C C . THR B 1 2 ? 14.906 9.57 17.422 1 40.88 2 THR B C 1
ATOM 1305 O O . THR B 1 2 ? 15.016 8.461 17.938 1 40.88 2 THR B O 1
ATOM 1308 N N . MET B 1 3 ? 13.633 9.75 17.297 1 43.41 3 MET B N 1
ATOM 1309 C CA . MET B 1 3 ? 12.797 8.68 16.734 1 43.41 3 MET B CA 1
ATOM 1310 C C . MET B 1 3 ? 13.602 7.777 15.82 1 43.41 3 MET B C 1
ATOM 1312 O O . MET B 1 3 ? 14.242 8.25 14.875 1 43.41 3 MET B O 1
ATOM 1316 N N . SER B 1 4 ? 14.234 6.918 16.266 1 47.41 4 SER B N 1
ATOM 1317 C CA . SER B 1 4 ? 15.031 6.105 15.352 1 47.41 4 SER B CA 1
ATOM 1318 C C . SER B 1 4 ? 14.25 5.758 14.086 1 47.41 4 SER B C 1
ATOM 1320 O O . SER B 1 4 ? 13.07 5.414 14.156 1 47.41 4 SER B O 1
ATOM 1322 N N . GLY B 1 5 ? 14.234 6.621 13.062 1 50.88 5 GLY B N 1
ATOM 1323 C CA . GLY B 1 5 ? 13.82 6.59 11.664 1 50.88 5 GLY B CA 1
ATOM 1324 C C . GLY B 1 5 ? 13.305 5.23 11.227 1 50.88 5 GLY B C 1
ATOM 1325 O O . GLY B 1 5 ? 12.719 5.102 10.148 1 50.88 5 GLY B O 1
ATOM 1326 N N . ARG B 1 6 ? 13.828 4.176 11.891 1 56.22 6 ARG B N 1
ATOM 1327 C CA . ARG B 1 6 ? 13.719 2.801 11.414 1 56.22 6 ARG B CA 1
ATOM 1328 C C . ARG B 1 6 ? 12.258 2.369 11.328 1 56.22 6 ARG B C 1
ATOM 1330 O O . ARG B 1 6 ? 11.82 1.825 10.312 1 56.22 6 ARG B O 1
ATOM 1337 N N . GLU B 1 7 ? 11.352 2.416 12.57 1 75.88 7 GLU B N 1
ATOM 1338 C CA . GLU B 1 7 ? 10.125 1.635 12.734 1 75.88 7 GLU B CA 1
ATOM 1339 C C . GLU B 1 7 ? 8.898 2.535 12.773 1 75.88 7 GLU B C 1
ATOM 1341 O O . GLU B 1 7 ? 8.086 2.451 13.695 1 75.88 7 GLU B O 1
ATOM 1346 N N . ALA B 1 8 ? 8.906 3.574 11.82 1 94.19 8 ALA B N 1
ATOM 1347 C CA . ALA B 1 8 ? 7.719 4.418 11.961 1 94.19 8 ALA B CA 1
ATOM 1348 C C . ALA B 1 8 ? 6.676 4.074 10.898 1 94.19 8 ALA B C 1
ATOM 1350 O O . ALA B 1 8 ? 7.02 3.639 9.797 1 94.19 8 ALA B O 1
ATOM 1351 N N . VAL B 1 9 ? 5.43 4.246 11.289 1 97.62 9 VAL B N 1
ATOM 1352 C CA . VAL B 1 9 ? 4.309 4.277 10.352 1 97.62 9 VAL B CA 1
ATOM 1353 C C . VAL B 1 9 ? 3.938 5.723 10.039 1 97.62 9 VAL B C 1
ATOM 1355 O O . VAL B 1 9 ? 3.428 6.441 10.898 1 97.62 9 VAL B O 1
ATOM 1358 N N . VAL B 1 10 ? 4.289 6.152 8.852 1 98.38 10 VAL B N 1
ATOM 1359 C CA . VAL B 1 10 ? 4.023 7.52 8.422 1 98.38 10 VAL B CA 1
ATOM 1360 C C . VAL B 1 10 ? 2.699 7.574 7.664 1 98.38 10 VAL B C 1
ATOM 1362 O O . VAL B 1 10 ? 2.488 6.816 6.715 1 98.38 10 VAL B O 1
ATOM 1365 N N . VAL B 1 11 ? 1.803 8.445 8.078 1 98.62 11 VAL B N 1
ATOM 1366 C CA . VAL B 1 11 ? 0.498 8.539 7.434 1 98.62 11 VAL B CA 1
ATOM 1367 C C . VAL B 1 11 ? 0.293 9.953 6.895 1 98.62 11 VAL B C 1
ATOM 1369 O O . VAL B 1 11 ? 0.549 10.938 7.598 1 98.62 11 VAL B O 1
ATOM 1372 N N . GLY B 1 12 ? -0.123 10.039 5.613 1 98.56 12 GLY B N 1
ATOM 1373 C CA . GLY B 1 12 ? -0.549 11.312 5.059 1 98.56 12 GLY B CA 1
ATOM 1374 C C . GLY B 1 12 ? -1.976 11.672 5.43 1 98.56 12 GLY B C 1
ATOM 1375 O O . GLY B 1 12 ? -2.908 10.922 5.133 1 98.56 12 GLY B O 1
ATOM 1376 N N . VAL B 1 13 ? -2.135 12.852 6.016 1 98 13 VAL B N 1
ATOM 1377 C CA . VAL B 1 13 ? -3.453 13.312 6.438 1 98 13 VAL B CA 1
ATOM 1378 C C . VAL B 1 13 ? -3.773 14.641 5.766 1 98 13 VAL B C 1
ATOM 1380 O O . VAL B 1 13 ? -2.934 15.547 5.727 1 98 13 VAL B O 1
ATOM 1383 N N . SER B 1 14 ? -4.984 14.75 5.184 1 93.94 14 SER B N 1
ATOM 1384 C CA . SER B 1 14 ? -5.422 15.992 4.559 1 93.94 14 SER B CA 1
ATOM 1385 C C . SER B 1 14 ? -6.789 16.422 5.078 1 93.94 14 SER B C 1
ATOM 1387 O O . SER B 1 14 ? -7.195 17.578 4.898 1 93.94 14 SER B O 1
ATOM 1389 N N . GLY B 1 15 ? -7.516 15.508 5.656 1 91.69 15 GLY B N 1
ATOM 1390 C CA . GLY B 1 15 ? -8.875 15.773 6.102 1 91.69 15 GLY B CA 1
ATOM 1391 C C . GLY B 1 15 ? -9.922 15.102 5.234 1 91.69 15 GLY B C 1
ATOM 1392 O O . GLY B 1 15 ? -11.109 15.094 5.578 1 91.69 15 GLY B O 1
ATOM 1393 N N . SER B 1 16 ? -9.578 14.555 4.086 1 91.25 16 SER B N 1
ATOM 1394 C CA . SER B 1 16 ? -10.492 13.82 3.223 1 91.25 16 SER B CA 1
ATOM 1395 C C . SER B 1 16 ? -10.898 12.492 3.85 1 91.25 16 SER B C 1
ATOM 1397 O O . SER B 1 16 ? -10.242 12.008 4.777 1 91.25 16 SER B O 1
ATOM 1399 N N . LEU B 1 17 ? -12 11.875 3.377 1 91.44 17 LEU B N 1
ATOM 1400 C CA . LEU B 1 17 ? -12.453 10.586 3.869 1 91.44 17 LEU B CA 1
ATOM 1401 C C . LEU B 1 17 ? -11.391 9.516 3.652 1 91.44 17 LEU B C 1
ATOM 1403 O O . LEU B 1 17 ? -11.195 8.641 4.5 1 91.44 17 LEU B O 1
ATOM 1407 N N . ALA B 1 18 ? -10.688 9.656 2.551 1 93.12 18 ALA B N 1
ATOM 1408 C CA . ALA B 1 18 ? -9.617 8.703 2.258 1 93.12 18 ALA B CA 1
ATOM 1409 C C . ALA B 1 18 ? -8.469 8.844 3.254 1 93.12 18 ALA B C 1
ATOM 1411 O O . ALA B 1 18 ? -7.895 7.848 3.693 1 93.12 18 ALA B O 1
ATOM 1412 N N . SER B 1 19 ? -8.102 10.094 3.611 1 96.06 19 SER B N 1
ATOM 1413 C CA . SER B 1 19 ? -6.996 10.305 4.539 1 96.06 19 SER B CA 1
ATOM 1414 C C . SER B 1 19 ? -7.371 9.875 5.953 1 96.06 19 SER B C 1
ATOM 1416 O O . SER B 1 19 ? -6.512 9.453 6.727 1 96.06 19 SER B O 1
ATOM 1418 N N . LEU B 1 20 ? -8.703 10 6.309 1 96.69 20 LEU B N 1
ATOM 1419 C CA . LEU B 1 20 ? -9.148 9.516 7.605 1 96.69 20 LEU B CA 1
ATOM 1420 C C . LEU B 1 20 ? -9.047 7.996 7.684 1 96.69 20 LEU B C 1
ATOM 1422 O O . LEU B 1 20 ? -8.633 7.445 8.703 1 96.69 20 LEU B O 1
ATOM 1426 N N . ALA B 1 21 ? -9.461 7.375 6.582 1 95.38 21 ALA B N 1
ATOM 1427 C CA . ALA B 1 21 ? -9.281 5.93 6.508 1 95.38 21 ALA B CA 1
ATOM 1428 C C . ALA B 1 21 ? -7.812 5.547 6.641 1 95.38 21 ALA B C 1
ATOM 1430 O O . ALA B 1 21 ? -7.477 4.574 7.316 1 95.38 21 ALA B O 1
ATOM 1431 N N . ALA B 1 22 ? -6.941 6.312 6.012 1 97.88 22 ALA B N 1
ATOM 1432 C CA . ALA B 1 22 ? -5.5 6.086 6.105 1 97.88 22 ALA B CA 1
ATOM 1433 C C . ALA B 1 22 ? -5.012 6.246 7.543 1 97.88 22 ALA B C 1
ATOM 1435 O O . ALA B 1 22 ? -4.184 5.461 8.016 1 97.88 22 ALA B O 1
ATOM 1436 N N . LEU B 1 23 ? -5.508 7.273 8.188 1 97.81 23 LEU B N 1
ATOM 1437 C CA . LEU B 1 23 ? -5.117 7.52 9.578 1 97.81 23 LEU B CA 1
ATOM 1438 C C . LEU B 1 23 ? -5.512 6.348 10.469 1 97.81 23 LEU B C 1
ATOM 1440 O O . LEU B 1 23 ? -4.715 5.891 11.289 1 97.81 23 LEU B O 1
ATOM 1444 N N . ARG B 1 24 ? -6.672 5.844 10.305 1 96.81 24 ARG B N 1
ATOM 1445 C CA . ARG B 1 24 ? -7.137 4.691 11.07 1 96.81 24 ARG B CA 1
ATOM 1446 C C . ARG B 1 24 ? -6.27 3.467 10.789 1 96.81 24 ARG B C 1
ATOM 1448 O O . ARG B 1 24 ? -5.812 2.795 11.719 1 96.81 24 ARG B O 1
ATOM 1455 N N . ALA B 1 25 ? -6.055 3.215 9.539 1 96.56 25 ALA B N 1
ATOM 1456 C CA . ALA B 1 25 ? -5.238 2.07 9.133 1 96.56 25 ALA B CA 1
ATOM 1457 C C . ALA B 1 25 ? -3.812 2.203 9.664 1 96.56 25 ALA B C 1
ATOM 1459 O O . ALA B 1 25 ? -3.215 1.223 10.109 1 96.56 25 ALA B O 1
ATOM 1460 N N . GLY B 1 26 ? -3.264 3.402 9.523 1 97.38 26 GLY B N 1
ATOM 1461 C CA . GLY B 1 26 ? -1.925 3.65 10.031 1 97.38 26 GLY B CA 1
ATOM 1462 C C . GLY B 1 26 ? -1.799 3.395 11.523 1 97.38 26 GLY B C 1
ATOM 1463 O O . GLY B 1 26 ? -0.812 2.811 11.977 1 97.38 26 GLY B O 1
ATOM 1464 N N . ALA B 1 27 ? -2.779 3.793 12.281 1 96.88 27 ALA B N 1
ATOM 1465 C CA . ALA B 1 27 ? -2.773 3.562 13.719 1 96.88 27 ALA B CA 1
ATOM 1466 C C . ALA B 1 27 ? -2.828 2.07 14.039 1 96.88 27 ALA B C 1
ATOM 1468 O O . ALA B 1 27 ? -2.137 1.597 14.945 1 96.88 27 ALA B O 1
ATOM 1469 N N . GLU B 1 28 ? -3.652 1.36 13.336 1 94.69 28 GLU B N 1
ATOM 1470 C CA . GLU B 1 28 ? -3.748 -0.084 13.531 1 94.69 28 GLU B CA 1
ATOM 1471 C C . GLU B 1 28 ? -2.422 -0.771 13.219 1 94.69 28 GLU B C 1
ATOM 1473 O O . GLU B 1 28 ? -1.978 -1.644 13.969 1 94.69 28 GLU B O 1
ATOM 1478 N N . GLN B 1 29 ? -1.825 -0.31 12.133 1 95.12 29 GLN B N 1
ATOM 1479 C CA . GLN B 1 29 ? -0.521 -0.851 11.766 1 95.12 29 GLN B CA 1
ATOM 1480 C C . GLN B 1 29 ? 0.517 -0.562 12.852 1 95.12 29 GLN B C 1
ATOM 1482 O O . GLN B 1 29 ? 1.31 -1.438 13.203 1 95.12 29 GLN B O 1
ATOM 1487 N N . ALA B 1 30 ? 0.52 0.645 13.312 1 95.5 30 ALA B N 1
ATOM 1488 C CA . ALA B 1 30 ? 1.471 1.042 14.352 1 95.5 30 ALA B CA 1
ATOM 1489 C C . ALA B 1 30 ? 1.263 0.231 15.625 1 95.5 30 ALA B C 1
ATOM 1491 O O . ALA B 1 30 ? 2.227 -0.242 16.234 1 95.5 30 ALA B O 1
ATOM 1492 N N . ARG B 1 31 ? 0.038 0.019 15.984 1 93.56 31 ARG B N 1
ATOM 1493 C CA . ARG B 1 31 ? -0.304 -0.733 17.188 1 93.56 31 ARG B CA 1
ATOM 1494 C C . ARG B 1 31 ? 0.155 -2.184 17.078 1 93.56 31 ARG B C 1
ATOM 1496 O O . ARG B 1 31 ? 0.797 -2.709 17.984 1 93.56 31 ARG B O 1
ATOM 1503 N N . ARG B 1 32 ? -0.115 -2.836 16 1 90.69 32 ARG B N 1
ATOM 1504 C CA . ARG B 1 32 ? 0.218 -4.242 15.789 1 90.69 32 ARG B CA 1
ATOM 1505 C C . ARG B 1 32 ? 1.729 -4.449 15.758 1 90.69 32 ARG B C 1
ATOM 1507 O O . ARG B 1 32 ? 2.227 -5.48 16.219 1 90.69 32 ARG B O 1
ATOM 1514 N N . GLY B 1 33 ? 2.432 -3.455 15.242 1 90.75 33 GLY B N 1
ATOM 1515 C CA . GLY B 1 33 ? 3.871 -3.602 15.086 1 90.75 33 GLY B CA 1
ATOM 1516 C C . GLY B 1 33 ? 4.66 -2.979 16.219 1 90.75 33 GLY B C 1
ATOM 1517 O O . GLY B 1 33 ? 5.887 -3.082 16.266 1 90.75 33 GLY B O 1
ATOM 1518 N N . GLY B 1 34 ? 3.941 -2.352 17.125 1 91.88 34 GLY B N 1
ATOM 1519 C CA . GLY B 1 34 ? 4.641 -1.631 18.172 1 91.88 34 GLY B CA 1
ATOM 1520 C C . GLY B 1 34 ? 5.492 -0.49 17.656 1 91.88 34 GLY B C 1
ATOM 1521 O O . GLY B 1 34 ? 6.625 -0.296 18.094 1 91.88 34 GLY B O 1
ATOM 1522 N N . ARG B 1 35 ? 5.008 0.162 16.656 1 94.44 35 ARG B N 1
ATOM 1523 C CA . ARG B 1 35 ? 5.746 1.233 16 1 94.44 35 ARG B CA 1
ATOM 1524 C C . ARG B 1 35 ? 5.141 2.596 16.328 1 94.44 35 ARG B C 1
ATOM 1526 O O . ARG B 1 35 ? 4.016 2.68 16.812 1 94.44 35 ARG B O 1
ATOM 1533 N N . VAL B 1 36 ? 5.879 3.641 16.078 1 95.81 36 VAL B N 1
ATOM 1534 C CA . VAL B 1 36 ? 5.406 5.008 16.281 1 95.81 36 VAL B CA 1
ATOM 1535 C C . VAL B 1 36 ? 4.574 5.441 15.078 1 95.81 36 VAL B C 1
ATOM 1537 O O . VAL B 1 36 ? 4.934 5.164 13.93 1 95.81 36 VAL B O 1
ATOM 1540 N N . LEU B 1 37 ? 3.465 6.082 15.367 1 97.12 37 LEU B N 1
ATOM 1541 C CA . LEU B 1 37 ? 2.637 6.672 14.32 1 97.12 37 LEU B CA 1
ATOM 1542 C C . LEU B 1 37 ? 3.027 8.125 14.078 1 97.12 37 LEU B C 1
ATOM 1544 O O . LEU B 1 37 ? 3 8.945 14.992 1 97.12 37 LEU B O 1
ATOM 1548 N N . VAL B 1 38 ? 3.438 8.43 12.883 1 97.94 38 VAL B N 1
ATOM 1549 C CA . VAL B 1 38 ? 3.742 9.797 12.492 1 97.94 38 VAL B CA 1
ATOM 1550 C C . VAL B 1 38 ? 2.709 10.297 11.484 1 97.94 38 VAL B C 1
ATOM 1552 O O . VAL B 1 38 ? 2.75 9.922 10.312 1 97.94 38 VAL B O 1
ATOM 1555 N N . ALA B 1 39 ? 1.793 11.102 11.969 1 98.12 39 ALA B N 1
ATOM 1556 C CA . ALA B 1 39 ? 0.78 11.688 11.094 1 98.12 39 ALA B CA 1
ATOM 1557 C C . ALA B 1 39 ? 1.265 13.016 10.508 1 98.12 39 ALA B C 1
ATOM 1559 O O . ALA B 1 39 ? 1.638 13.93 11.25 1 98.12 39 ALA B O 1
ATOM 1560 N N . VAL B 1 40 ? 1.24 13.078 9.211 1 98.62 40 VAL B N 1
ATOM 1561 C CA . VAL B 1 40 ? 1.821 14.227 8.531 1 98.62 40 VAL B CA 1
ATOM 1562 C C . VAL B 1 40 ? 0.742 14.945 7.723 1 98.62 40 VAL B C 1
ATOM 1564 O O . VAL B 1 40 ? 0.003 14.32 6.961 1 98.62 40 VAL B O 1
ATOM 1567 N N . LEU B 1 41 ? 0.581 16.188 7.879 1 98.44 41 LEU B N 1
ATOM 1568 C CA . LEU B 1 41 ? -0.205 17.062 7.004 1 98.44 41 LEU B CA 1
ATOM 1569 C C . LEU B 1 41 ? 0.692 18.047 6.273 1 98.44 41 LEU B C 1
ATOM 1571 O O . LEU B 1 41 ? 1.309 18.922 6.898 1 98.44 41 LEU B O 1
ATOM 1575 N N . ALA B 1 42 ? 0.801 17.797 4.984 1 97.19 42 ALA B N 1
ATOM 1576 C CA . ALA B 1 42 ? 1.521 18.719 4.109 1 97.19 42 ALA B CA 1
ATOM 1577 C C . ALA B 1 42 ? 0.603 19.844 3.613 1 97.19 42 ALA B C 1
ATOM 1579 O O . ALA B 1 42 ? -0.564 19.594 3.299 1 97.19 42 ALA B O 1
ATOM 1580 N N . TRP B 1 43 ? 1.173 21.031 3.48 1 93.19 43 TRP B N 1
ATOM 1581 C CA . TRP B 1 43 ? 0.365 22.156 3.023 1 93.19 43 TRP B CA 1
ATOM 1582 C C . TRP B 1 43 ? 1.198 23.109 2.182 1 93.19 43 TRP B C 1
ATOM 1584 O O . TRP B 1 43 ? 2.426 23.141 2.283 1 93.19 43 TRP B O 1
ATOM 1594 N N . GLU B 1 44 ? 0.479 23.719 1.281 1 89.19 44 GLU B N 1
ATOM 1595 C CA . GLU B 1 44 ? 1.058 24.781 0.471 1 89.19 44 GLU B CA 1
ATOM 1596 C C . GLU B 1 44 ? 0.201 26.047 0.528 1 89.19 44 GLU B C 1
ATOM 1598 O O . GLU B 1 44 ? -1.023 25.969 0.639 1 89.19 44 GLU B O 1
ATOM 1603 N N . PRO B 1 45 ? 0.915 27.172 0.495 1 82.19 45 PRO B N 1
ATOM 1604 C CA . PRO B 1 45 ? 0.127 28.406 0.422 1 82.19 45 PRO B CA 1
ATOM 1605 C C . PRO B 1 45 ? -0.775 28.469 -0.81 1 82.19 45 PRO B C 1
ATOM 1607 O O . PRO B 1 45 ? -0.406 27.953 -1.871 1 82.19 45 PRO B O 1
ATOM 1610 N N . PRO B 1 46 ? -1.944 29 -0.557 1 77.62 46 PRO B N 1
ATOM 1611 C CA . PRO B 1 46 ? -2.895 29.047 -1.671 1 77.62 46 PRO B CA 1
ATOM 1612 C C . PRO B 1 46 ? -2.334 29.766 -2.896 1 77.62 46 PRO B C 1
ATOM 1614 O O . PRO B 1 46 ? -2.723 29.453 -4.027 1 77.62 46 PRO B O 1
ATOM 1617 N N . GLU B 1 47 ? -1.544 30.828 -2.66 1 76.38 47 GLU B N 1
ATOM 1618 C CA . GLU B 1 47 ? -0.969 31.562 -3.789 1 76.38 47 GLU B CA 1
ATOM 1619 C C . GLU B 1 47 ? 0.11 30.734 -4.484 1 76.38 47 GLU B C 1
ATOM 1621 O O . GLU B 1 47 ? 0.603 31.109 -5.547 1 76.38 47 GLU B O 1
ATOM 1626 N N . GLY B 1 48 ? 0.358 29.594 -3.984 1 74.75 48 GLY B N 1
ATOM 1627 C CA . GLY B 1 48 ? 1.423 28.75 -4.5 1 74.75 48 GLY B CA 1
ATOM 1628 C C . GLY B 1 48 ? 2.773 29.047 -3.873 1 74.75 48 GLY B C 1
ATOM 1629 O O . GLY B 1 48 ? 3.008 30.141 -3.377 1 74.75 48 GLY B O 1
ATOM 1630 N N . GLU B 1 49 ? 3.6 27.984 -3.83 1 75.12 49 GLU B N 1
ATOM 1631 C CA . GLU B 1 49 ? 4.91 28.094 -3.197 1 75.12 49 GLU B CA 1
ATOM 1632 C C . GLU B 1 49 ? 5.781 29.141 -3.898 1 75.12 49 GLU B C 1
ATOM 1634 O O . GLU B 1 49 ? 6.504 29.891 -3.244 1 75.12 49 GLU B O 1
ATOM 1639 N N . GLY B 1 50 ? 5.566 29.219 -5.203 1 75.19 50 GLY B N 1
ATOM 1640 C CA . GLY B 1 50 ? 6.375 30.141 -5.969 1 75.19 50 GLY B CA 1
ATOM 1641 C C . GLY B 1 50 ? 6.121 31.594 -5.605 1 75.19 50 GLY B C 1
ATOM 1642 O O . GLY B 1 50 ? 7.055 32.344 -5.312 1 75.19 50 GLY B O 1
ATOM 1643 N N . LEU B 1 51 ? 4.871 32 -5.652 1 73.69 51 LEU B N 1
ATOM 1644 C CA . LEU B 1 51 ? 4.5 33.375 -5.355 1 73.69 51 LEU B CA 1
ATOM 1645 C C . LEU B 1 51 ? 4.805 33.75 -3.9 1 73.69 51 LEU B C 1
ATOM 1647 O O . LEU B 1 51 ? 5.25 34.844 -3.604 1 73.69 51 LEU B O 1
ATOM 1651 N N . TYR B 1 52 ? 4.645 32.812 -3.064 1 75.06 52 TYR B N 1
ATOM 1652 C CA . TYR B 1 52 ? 4.918 33.031 -1.649 1 75.06 52 TYR B CA 1
ATOM 1653 C C . TYR B 1 52 ? 6.402 33.281 -1.413 1 75.06 52 TYR B C 1
ATOM 1655 O O . TYR B 1 52 ? 6.77 34.156 -0.636 1 75.06 52 TYR B O 1
ATOM 1663 N N . LEU B 1 53 ? 7.184 32.406 -2.115 1 74.94 53 LEU B N 1
ATOM 1664 C CA . LEU B 1 53 ? 8.617 32.562 -1.914 1 74.94 53 LEU B CA 1
ATOM 1665 C C . LEU B 1 53 ? 9.102 33.938 -2.381 1 74.94 53 LEU B C 1
ATOM 1667 O O . LEU B 1 53 ? 10.117 34.438 -1.893 1 74.94 53 LEU B O 1
ATOM 1671 N N . ARG B 1 54 ? 8.375 34.562 -3.236 1 79 54 ARG B N 1
ATOM 1672 C CA . ARG B 1 54 ? 8.734 35.875 -3.748 1 79 54 ARG B CA 1
ATOM 1673 C C . ARG B 1 54 ? 8.328 36.969 -2.766 1 79 54 ARG B C 1
ATOM 1675 O O . ARG B 1 54 ? 8.961 38.031 -2.711 1 79 54 ARG B O 1
ATOM 1682 N N . HIS B 1 55 ? 7.215 36.75 -2.004 1 79.06 55 HIS B N 1
ATOM 1683 C CA . HIS B 1 55 ? 6.742 37.719 -1.015 1 79.06 55 HIS B CA 1
ATOM 1684 C C . HIS B 1 55 ? 6.332 37.031 0.279 1 79.06 55 HIS B C 1
ATOM 1686 O O . HIS B 1 55 ? 5.141 36.938 0.594 1 79.06 55 HIS B O 1
ATOM 1692 N N . PRO B 1 56 ? 7.445 36.656 0.992 1 74.31 56 PRO B N 1
ATOM 1693 C CA . PRO B 1 56 ? 7.113 35.906 2.213 1 74.31 56 PRO B CA 1
ATOM 1694 C C . PRO B 1 56 ? 6.414 36.781 3.256 1 74.31 56 PRO B C 1
ATOM 1696 O O . PRO B 1 56 ? 6.797 37.938 3.457 1 74.31 56 PRO B O 1
ATOM 1699 N N . ASP B 1 57 ? 5.234 36.406 3.592 1 79.44 57 ASP B N 1
ATOM 1700 C CA . ASP B 1 57 ? 4.457 37.031 4.656 1 79.44 57 ASP B CA 1
ATOM 1701 C C . ASP B 1 57 ? 4.309 36.094 5.852 1 79.44 57 ASP B C 1
ATOM 1703 O O . ASP B 1 57 ? 3.549 35.125 5.801 1 79.44 57 ASP B O 1
ATOM 1707 N N . ALA B 1 58 ? 5 36.344 6.879 1 80.75 58 ALA B N 1
ATOM 1708 C CA . ALA B 1 58 ? 5.055 35.469 8.055 1 80.75 58 ALA B CA 1
ATOM 1709 C C . ALA B 1 58 ? 3.67 35.281 8.672 1 80.75 58 ALA B C 1
ATOM 1711 O O . ALA B 1 58 ? 3.328 34.188 9.141 1 80.75 58 ALA B O 1
ATOM 1712 N N . GLU B 1 59 ? 2.982 36.344 8.734 1 84.88 59 GLU B N 1
ATOM 1713 C CA . GLU B 1 59 ? 1.638 36.281 9.305 1 84.88 59 GLU B CA 1
ATOM 1714 C C . GLU B 1 59 ? 0.734 35.375 8.461 1 84.88 59 GLU B C 1
ATOM 1716 O O . GLU B 1 59 ? -0.056 34.594 8.992 1 84.88 59 GLU B O 1
ATOM 1721 N N . TRP B 1 60 ? 0.937 35.5 7.246 1 82.25 60 TRP B N 1
ATOM 1722 C CA . TRP B 1 60 ? 0.193 34.688 6.301 1 82.25 60 TRP B CA 1
ATOM 1723 C C . TRP B 1 60 ? 0.54 33.188 6.469 1 82.25 60 TRP B C 1
ATOM 1725 O O . TRP B 1 60 ? -0.352 32.344 6.578 1 82.25 60 TRP B O 1
ATOM 1735 N N . ALA B 1 61 ? 1.798 32.906 6.594 1 82.31 61 ALA B N 1
ATOM 1736 C CA . ALA B 1 61 ? 2.268 31.547 6.789 1 82.31 61 ALA B CA 1
ATOM 1737 C C . ALA B 1 61 ? 1.759 30.984 8.109 1 82.31 61 ALA B C 1
ATOM 1739 O O . ALA B 1 61 ? 1.39 29.812 8.188 1 82.31 61 ALA B O 1
ATOM 1740 N N . ARG B 1 62 ? 1.747 31.812 9.086 1 87.75 62 ARG B N 1
ATOM 1741 C CA . ARG B 1 62 ? 1.265 31.391 10.398 1 87.75 62 ARG B CA 1
ATOM 1742 C C . ARG B 1 62 ? -0.218 31.047 10.352 1 87.75 62 ARG B C 1
ATOM 1744 O O . ARG B 1 62 ? -0.653 30.078 10.977 1 87.75 62 ARG B O 1
ATOM 1751 N N . HIS B 1 63 ? -0.858 31.828 9.594 1 89.25 63 HIS B N 1
ATOM 1752 C CA . HIS B 1 63 ? -2.291 31.594 9.453 1 89.25 63 HIS B CA 1
ATOM 1753 C C . HIS B 1 63 ? -2.568 30.234 8.812 1 89.25 63 HIS B C 1
ATOM 1755 O O . HIS B 1 63 ? -3.326 29.422 9.352 1 89.25 63 HIS B O 1
ATOM 1761 N N . TRP B 1 64 ? -1.943 30 7.789 1 88.06 64 TRP B N 1
ATOM 1762 C CA . TRP B 1 64 ? -2.191 28.766 7.051 1 88.06 64 TRP B CA 1
ATOM 1763 C C . TRP B 1 64 ? -1.645 27.562 7.805 1 88.06 64 TRP B C 1
ATOM 1765 O O . TRP B 1 64 ? -2.234 26.484 7.77 1 88.06 64 TRP B O 1
ATOM 1775 N N . TYR B 1 65 ? -0.558 27.734 8.484 1 91.31 65 TYR B N 1
ATOM 1776 C CA . TYR B 1 65 ? -0.049 26.703 9.375 1 91.31 65 TYR B CA 1
ATOM 1777 C C . TYR B 1 65 ? -1.079 26.344 10.445 1 91.31 65 TYR B C 1
ATOM 1779 O O . TYR B 1 65 ? -1.293 25.172 10.742 1 91.31 65 TYR B O 1
ATOM 1787 N N . GLY B 1 66 ? -1.624 27.406 10.984 1 93.56 66 GLY B N 1
ATOM 1788 C CA . GLY B 1 66 ? -2.662 27.203 11.984 1 93.56 66 GLY B CA 1
ATOM 1789 C C . GLY B 1 66 ? -3.854 26.422 11.453 1 93.56 66 GLY B C 1
ATOM 1790 O O . GLY B 1 66 ? -4.375 25.531 12.125 1 93.56 66 GLY B O 1
ATOM 1791 N N . GLU B 1 67 ? -4.262 26.781 10.289 1 92.75 67 GLU B N 1
ATOM 1792 C CA . GLU B 1 67 ? -5.363 26.078 9.641 1 92.75 67 GLU B CA 1
ATOM 1793 C C . GLU B 1 67 ? -5.02 24.609 9.414 1 92.75 67 GLU B C 1
ATOM 1795 O O . GLU B 1 67 ? -5.848 23.734 9.648 1 92.75 67 GLU B O 1
ATOM 1800 N N . ALA B 1 68 ? -3.822 24.375 8.945 1 94.75 68 ALA B N 1
ATOM 1801 C CA . ALA B 1 68 ? -3.365 23.016 8.695 1 94.75 68 ALA B CA 1
ATOM 1802 C C . ALA B 1 68 ? -3.299 22.219 9.992 1 94.75 68 ALA B C 1
ATOM 1804 O O . ALA B 1 68 ? -3.707 21.047 10.023 1 94.75 68 ALA B O 1
ATOM 1805 N N . ARG B 1 69 ? -2.816 22.812 11 1 96.19 69 ARG B N 1
ATOM 1806 C CA . ARG B 1 69 ? -2.746 22.172 12.312 1 96.19 69 ARG B CA 1
ATOM 1807 C C . ARG B 1 69 ? -4.137 21.812 12.82 1 96.19 69 ARG B C 1
ATOM 1809 O O . ARG B 1 69 ? -4.352 20.719 13.344 1 96.19 69 ARG B O 1
ATOM 1816 N N . GLY B 1 70 ? -5.031 22.75 12.664 1 96.31 70 GLY B N 1
ATOM 1817 C CA . GLY B 1 70 ? -6.41 22.5 13.047 1 96.31 70 GLY B CA 1
ATOM 1818 C C . GLY B 1 70 ? -7.027 21.328 12.305 1 96.31 70 GLY B C 1
ATOM 1819 O O . GLY B 1 70 ? -7.75 20.516 12.891 1 96.31 70 GLY B O 1
ATOM 1820 N N . ARG B 1 71 ? -6.785 21.203 11.055 1 96.12 71 ARG B N 1
ATOM 1821 C CA . ARG B 1 71 ? -7.289 20.109 10.234 1 96.12 71 ARG B CA 1
ATOM 1822 C C . ARG B 1 71 ? -6.746 18.766 10.727 1 96.12 71 ARG B C 1
ATOM 1824 O O . ARG B 1 71 ? -7.484 17.781 10.805 1 96.12 71 ARG B O 1
ATOM 1831 N N . LEU B 1 72 ? -5.449 18.734 11.031 1 97.44 72 LEU B N 1
ATOM 1832 C CA . LEU B 1 72 ? -4.832 17.516 11.531 1 97.44 72 LEU B CA 1
ATOM 1833 C C . LEU B 1 72 ? -5.441 17.109 12.867 1 97.44 72 LEU B C 1
ATOM 1835 O O . LEU B 1 72 ? -5.746 15.938 13.086 1 97.44 72 LEU B O 1
ATOM 1839 N N . ASP B 1 73 ? -5.645 18.109 13.734 1 96.75 73 ASP B N 1
ATOM 1840 C CA . ASP B 1 73 ? -6.254 17.844 15.031 1 96.75 73 ASP B CA 1
ATOM 1841 C C . ASP B 1 73 ? -7.676 17.312 14.867 1 96.75 73 ASP B C 1
ATOM 1843 O O . ASP B 1 73 ? -8.07 16.359 15.555 1 96.75 73 ASP B O 1
ATOM 1847 N N . ARG B 1 74 ? -8.398 17.906 13.992 1 96.88 74 ARG B N 1
ATOM 1848 C CA . ARG B 1 74 ? -9.766 17.453 13.742 1 96.88 74 ARG B CA 1
ATOM 1849 C C . ARG B 1 74 ? -9.789 16.031 13.203 1 96.88 74 ARG B C 1
ATOM 1851 O O . ARG B 1 74 ? -10.672 15.242 13.555 1 96.88 74 ARG B O 1
ATOM 1858 N N . ALA B 1 75 ? -8.867 15.742 12.359 1 96.81 75 ALA B N 1
ATOM 1859 C CA . ALA B 1 75 ? -8.781 14.383 11.836 1 96.81 75 ALA B CA 1
ATOM 1860 C C . ALA B 1 75 ? -8.586 13.367 12.961 1 96.81 75 ALA B C 1
ATOM 1862 O O . ALA B 1 75 ? -9.227 12.312 12.969 1 96.81 75 ALA B O 1
ATOM 1863 N N . PHE B 1 76 ? -7.695 13.648 13.922 1 97.19 76 PHE B N 1
ATOM 1864 C CA . PHE B 1 76 ? -7.473 12.766 15.062 1 97.19 76 PHE B CA 1
ATOM 1865 C C . PHE B 1 76 ? -8.75 12.617 15.883 1 97.19 76 PHE B C 1
ATOM 1867 O O . PHE B 1 76 ? -9.078 11.516 16.328 1 97.19 76 PHE B O 1
ATOM 1874 N N . ASP B 1 77 ? -9.422 13.727 16.062 1 96.44 77 ASP B N 1
ATOM 1875 C CA . ASP B 1 77 ? -10.664 13.695 16.828 1 96.44 77 ASP B CA 1
ATOM 1876 C C . ASP B 1 77 ? -11.719 12.836 16.125 1 96.44 77 ASP B C 1
ATOM 1878 O O . ASP B 1 77 ? -12.414 12.047 16.766 1 96.44 77 ASP B O 1
ATOM 1882 N N . GLU B 1 78 ? -11.82 13.008 14.875 1 95.81 78 GLU B N 1
ATOM 1883 C CA . GLU B 1 78 ? -12.812 12.273 14.094 1 95.81 78 GLU B CA 1
ATOM 1884 C C . GLU B 1 78 ? -12.516 10.773 14.102 1 95.81 78 GLU B C 1
ATOM 1886 O O . GLU B 1 78 ? -13.438 9.961 14.164 1 95.81 78 GLU B O 1
ATOM 1891 N N . VAL B 1 79 ? -11.227 10.438 14.062 1 95.62 79 VAL B N 1
ATOM 1892 C CA . VAL B 1 79 ? -10.859 9.039 13.906 1 95.62 79 VAL B CA 1
ATOM 1893 C C . VAL B 1 79 ? -10.781 8.367 15.273 1 95.62 79 VAL B C 1
ATOM 1895 O O . VAL B 1 79 ? -11.203 7.219 15.438 1 95.62 79 VAL B O 1
ATOM 1898 N N . PHE B 1 80 ? -10.312 9.094 16.25 1 95.81 80 PHE B N 1
ATOM 1899 C CA . PHE B 1 80 ? -9.984 8.422 17.5 1 95.81 80 PHE B CA 1
ATOM 1900 C C . PHE B 1 80 ? -10.758 9.031 18.672 1 95.81 80 PHE B C 1
ATOM 1902 O O . PHE B 1 80 ? -10.781 8.469 19.766 1 95.81 80 PHE B O 1
ATOM 1909 N N . GLY B 1 81 ? -11.43 10.141 18.469 1 92.88 81 GLY B N 1
ATOM 1910 C CA . GLY B 1 81 ? -12.016 10.883 19.578 1 92.88 81 GLY B CA 1
ATOM 1911 C C . GLY B 1 81 ? -10.984 11.508 20.484 1 92.88 81 GLY B C 1
ATOM 1912 O O . GLY B 1 81 ? -11.203 11.641 21.688 1 92.88 81 GLY B O 1
ATOM 1913 N N . GLY B 1 82 ? -9.773 11.742 19.984 1 86.69 82 GLY B N 1
ATOM 1914 C CA . GLY B 1 82 ? -8.602 12.227 20.703 1 86.69 82 GLY B CA 1
ATOM 1915 C C . GLY B 1 82 ? -7.328 11.5 20.312 1 86.69 82 GLY B C 1
ATOM 1916 O O . GLY B 1 82 ? -7.129 11.156 19.156 1 86.69 82 GLY B O 1
ATOM 1917 N N . PRO B 1 83 ? -6.406 11.43 21.266 1 85.06 83 PRO B N 1
ATOM 1918 C CA . PRO B 1 83 ? -5.207 10.641 20.969 1 85.06 83 PRO B CA 1
ATOM 1919 C C . PRO B 1 83 ? -5.488 9.141 20.891 1 85.06 83 PRO B C 1
ATOM 1921 O O . PRO B 1 83 ? -6.293 8.625 21.656 1 85.06 83 PRO B O 1
ATOM 1924 N N . PRO B 1 84 ? -4.879 8.555 19.875 1 88.88 84 PRO B N 1
ATOM 1925 C CA . PRO B 1 84 ? -5.102 7.113 19.781 1 88.88 84 PRO B CA 1
ATOM 1926 C C . PRO B 1 84 ? -4.535 6.352 20.984 1 88.88 84 PRO B C 1
ATOM 1928 O O . PRO B 1 84 ? -3.441 6.672 21.453 1 88.88 84 PRO B O 1
ATOM 1931 N N . ARG B 1 85 ? -5.238 5.457 21.422 1 87.38 85 ARG B N 1
ATOM 1932 C CA . ARG B 1 85 ? -4.812 4.656 22.562 1 87.38 85 ARG B CA 1
ATOM 1933 C C . ARG B 1 85 ? -3.881 3.531 22.125 1 87.38 85 ARG B C 1
ATOM 1935 O O . ARG B 1 85 ? -4.066 2.943 21.062 1 87.38 85 ARG B O 1
ATOM 1942 N N . GLY B 1 86 ? -2.855 3.285 22.953 1 91.25 86 GLY B N 1
ATOM 1943 C CA . GLY B 1 86 ? -1.982 2.141 22.75 1 91.25 86 GLY B CA 1
ATOM 1944 C C . GLY B 1 86 ? -0.947 2.371 21.656 1 91.25 86 GLY B C 1
ATOM 1945 O O . GLY B 1 86 ? -0.294 1.428 21.203 1 91.25 86 GLY B O 1
ATOM 1946 N N . VAL B 1 87 ? -0.909 3.578 21.109 1 92.69 87 VAL B N 1
ATOM 1947 C CA . VAL B 1 87 ? 0.065 3.881 20.062 1 92.69 87 VAL B CA 1
ATOM 1948 C C . VAL B 1 87 ? 0.724 5.23 20.344 1 92.69 87 VAL B C 1
ATOM 1950 O O . VAL B 1 87 ? 0.041 6.207 20.656 1 92.69 87 VAL B O 1
ATOM 1953 N N . VAL B 1 88 ? 2.02 5.293 20.359 1 93.69 88 VAL B N 1
ATOM 1954 C CA . VAL B 1 88 ? 2.723 6.57 20.406 1 93.69 88 VAL B CA 1
ATOM 1955 C C . VAL B 1 88 ? 2.57 7.285 19.062 1 93.69 88 VAL B C 1
ATOM 1957 O O . VAL B 1 88 ? 2.832 6.703 18 1 93.69 88 VAL B O 1
ATOM 1960 N N . SER B 1 89 ? 2.053 8.508 19.141 1 95.31 89 SER B N 1
ATOM 1961 C CA . SER B 1 89 ? 1.793 9.203 17.875 1 95.31 89 SER B CA 1
ATOM 1962 C C . SER B 1 89 ? 2.436 10.586 17.875 1 95.31 89 SER B C 1
ATOM 1964 O O . SER B 1 89 ? 2.518 11.242 18.906 1 95.31 89 SER B O 1
ATOM 1966 N N . GLU B 1 90 ? 2.93 10.922 16.781 1 95.69 90 GLU B N 1
ATOM 1967 C CA . GLU B 1 90 ? 3.441 12.258 16.484 1 95.69 90 GLU B CA 1
ATOM 1968 C C . GLU B 1 90 ? 2.646 12.906 15.352 1 95.69 90 GLU B C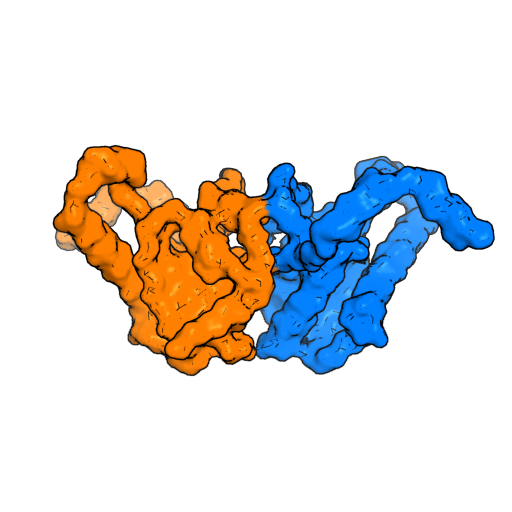 1
ATOM 1970 O O . GLU B 1 90 ? 2.285 12.25 14.375 1 95.69 90 GLU B O 1
ATOM 1975 N N . ARG B 1 91 ? 2.35 14.203 15.547 1 97 91 ARG B N 1
ATOM 1976 C CA . ARG B 1 91 ? 1.679 14.984 14.516 1 97 91 ARG B CA 1
ATOM 1977 C C . ARG B 1 91 ? 2.623 16.016 13.914 1 97 91 ARG B C 1
ATOM 1979 O O . ARG B 1 91 ? 3.227 16.812 14.633 1 97 91 ARG B O 1
ATOM 1986 N N . ARG B 1 92 ? 2.75 15.984 12.602 1 97.81 92 ARG B N 1
ATOM 1987 C CA . ARG B 1 92 ? 3.641 16.906 11.906 1 97.81 92 ARG B CA 1
ATOM 1988 C C . ARG B 1 92 ? 2.893 17.688 10.828 1 97.81 92 ARG B C 1
ATOM 1990 O O . ARG B 1 92 ? 2.162 17.094 10.023 1 97.81 92 ARG B O 1
ATOM 1997 N N . VAL B 1 93 ? 3.02 18.984 10.875 1 97.81 93 VAL B N 1
ATOM 1998 C CA . VAL B 1 93 ? 2.529 19.891 9.836 1 97.81 93 VAL B CA 1
ATOM 1999 C C . VAL B 1 93 ? 3.709 20.484 9.078 1 97.81 93 VAL B C 1
ATOM 2001 O O . VAL B 1 93 ? 4.523 21.219 9.656 1 97.81 93 VAL B O 1
ATOM 2004 N N . ILE B 1 94 ? 3.785 20.203 7.824 1 96.81 94 ILE B N 1
ATOM 2005 C CA . ILE B 1 94 ? 4.98 20.562 7.07 1 96.81 94 ILE B CA 1
ATOM 2006 C C . ILE B 1 94 ? 4.582 21.297 5.785 1 96.81 94 ILE B C 1
ATOM 2008 O O . ILE B 1 94 ? 3.707 20.828 5.051 1 96.81 94 ILE B O 1
ATOM 2012 N N . ARG B 1 95 ? 5.219 22.391 5.527 1 93.94 95 ARG B N 1
ATOM 2013 C CA . ARG B 1 95 ? 4.969 23.125 4.289 1 93.94 95 ARG B CA 1
ATOM 2014 C C . ARG B 1 95 ? 5.656 22.453 3.107 1 93.94 95 ARG B C 1
ATOM 2016 O O . ARG B 1 95 ? 6.859 22.172 3.154 1 93.94 95 ARG B O 1
ATOM 2023 N N . GLY B 1 96 ? 4.902 22.141 2.074 1 94.31 96 GLY B N 1
ATOM 2024 C CA . GLY B 1 96 ? 5.422 21.531 0.865 1 94.31 96 GLY B CA 1
ATOM 2025 C C . GLY B 1 96 ? 4.395 20.672 0.141 1 94.31 96 GLY B C 1
ATOM 2026 O O . GLY B 1 96 ? 3.266 20.516 0.614 1 94.31 96 GLY B O 1
ATOM 2027 N N . ARG B 1 97 ? 4.812 20.219 -1.022 1 94.31 97 ARG B N 1
ATOM 2028 C CA . ARG B 1 97 ? 3.951 19.312 -1.784 1 94.31 97 ARG B CA 1
ATOM 2029 C C . ARG B 1 97 ? 3.812 17.969 -1.084 1 94.31 97 ARG B C 1
ATOM 2031 O O . ARG B 1 97 ? 4.809 17.375 -0.67 1 94.31 97 ARG B O 1
ATOM 2038 N N . ALA B 1 98 ? 2.645 17.5 -1.01 1 96.19 98 ALA B N 1
ATOM 2039 C CA . ALA B 1 98 ? 2.303 16.344 -0.198 1 96.19 98 ALA B CA 1
ATOM 2040 C C . ALA B 1 98 ? 3.188 15.148 -0.547 1 96.19 98 ALA B C 1
ATOM 2042 O O . ALA B 1 98 ? 3.791 14.531 0.337 1 96.19 98 ALA B O 1
ATOM 2043 N N . GLY B 1 99 ? 3.326 14.828 -1.812 1 96.56 99 GLY B N 1
ATOM 2044 C CA . GLY B 1 99 ? 4.121 13.688 -2.223 1 96.56 99 GLY B CA 1
ATOM 2045 C C . GLY B 1 99 ? 5.562 13.758 -1.755 1 96.56 99 GLY B C 1
ATOM 2046 O O . GLY B 1 99 ? 6.094 12.789 -1.205 1 96.56 99 GLY B O 1
ATOM 2047 N N . ARG B 1 100 ? 6.184 14.898 -1.937 1 96.62 100 ARG B N 1
ATOM 2048 C CA . ARG B 1 100 ? 7.578 15.102 -1.557 1 96.62 100 ARG B CA 1
ATOM 2049 C C . ARG B 1 100 ? 7.746 15.047 -0.041 1 96.62 100 ARG B C 1
ATOM 2051 O O . ARG B 1 100 ? 8.656 14.391 0.467 1 96.62 100 ARG B O 1
ATOM 2058 N N . VAL B 1 101 ? 6.895 15.711 0.659 1 97.56 101 VAL B N 1
ATOM 2059 C CA . VAL B 1 101 ? 6.949 15.773 2.115 1 97.56 101 VAL B CA 1
ATOM 2060 C C . VAL B 1 101 ? 6.812 14.367 2.697 1 97.56 101 VAL B C 1
ATOM 2062 O O . VAL B 1 101 ? 7.594 13.969 3.564 1 97.56 101 VAL B O 1
ATOM 2065 N N . LEU B 1 102 ? 5.891 13.609 2.18 1 97.94 102 LEU B N 1
ATOM 2066 C CA . LEU B 1 102 ? 5.629 12.273 2.695 1 97.94 102 LEU B CA 1
ATOM 2067 C C . LEU B 1 102 ? 6.812 11.344 2.434 1 97.94 102 LEU B C 1
ATOM 2069 O O . LEU B 1 102 ? 7.234 10.602 3.322 1 97.94 102 LEU B O 1
ATOM 2073 N N . CYS B 1 103 ? 7.352 11.414 1.246 1 96.31 103 CYS B N 1
ATOM 2074 C CA . CYS B 1 103 ? 8.492 10.57 0.913 1 96.31 103 CYS B CA 1
ATOM 2075 C C . CYS B 1 103 ? 9.711 10.938 1.753 1 96.31 103 CYS B C 1
ATOM 2077 O O . CYS B 1 103 ? 10.469 10.062 2.172 1 96.31 103 CYS B O 1
ATOM 2079 N N . ASP B 1 104 ? 9.875 12.258 2.016 1 96.81 104 ASP B N 1
ATOM 2080 C CA . ASP B 1 104 ? 11 12.719 2.826 1 96.81 104 ASP B CA 1
ATOM 2081 C C . ASP B 1 104 ? 10.867 12.234 4.27 1 96.81 104 ASP B C 1
ATOM 2083 O O . ASP B 1 104 ? 11.844 11.773 4.867 1 96.81 104 ASP B O 1
ATOM 2087 N N . VAL B 1 105 ? 9.695 12.312 4.816 1 96.69 105 VAL B N 1
ATOM 2088 C CA . VAL B 1 105 ? 9.461 11.914 6.199 1 96.69 105 VAL B CA 1
ATOM 2089 C C . VAL B 1 105 ? 9.594 10.398 6.328 1 96.69 105 VAL B C 1
ATOM 2091 O O . VAL B 1 105 ? 10.102 9.898 7.336 1 96.69 105 VAL B O 1
ATOM 2094 N N . ALA B 1 106 ? 9.164 9.656 5.289 1 96.19 106 ALA B N 1
ATOM 2095 C CA . ALA B 1 106 ? 9.188 8.195 5.316 1 96.19 106 ALA B CA 1
ATOM 2096 C C . ALA B 1 106 ? 10.484 7.652 4.723 1 96.19 106 ALA B C 1
ATOM 2098 O O . ALA B 1 106 ? 10.539 6.504 4.281 1 96.19 106 ALA B O 1
ATOM 2099 N N . ALA B 1 107 ? 11.539 8.508 4.676 1 92.25 107 ALA B N 1
ATOM 2100 C CA . ALA B 1 107 ? 12.766 8.156 3.965 1 92.25 107 ALA B CA 1
ATOM 2101 C C . ALA B 1 107 ? 13.594 7.156 4.766 1 92.25 107 ALA B C 1
ATOM 2103 O O . ALA B 1 107 ? 14.719 7.461 5.176 1 92.25 107 ALA B O 1
ATOM 2104 N N . HIS B 1 108 ? 13.148 6.082 5.121 1 91.5 108 HIS B N 1
ATOM 2105 C CA . HIS B 1 108 ? 13.781 4.926 5.75 1 91.5 108 HIS B CA 1
ATOM 2106 C C . HIS B 1 108 ? 13.203 3.621 5.207 1 91.5 108 HIS B C 1
ATOM 2108 O O . HIS B 1 108 ? 11.984 3.473 5.102 1 91.5 108 HIS B O 1
ATOM 2114 N N . PRO B 1 109 ? 14.07 2.676 4.895 1 88.31 109 PRO B N 1
ATOM 2115 C CA . PRO B 1 109 ? 13.602 1.458 4.234 1 88.31 109 PRO B CA 1
ATOM 2116 C C . PRO B 1 109 ? 12.617 0.663 5.086 1 88.31 109 PRO B C 1
ATOM 2118 O O . PRO B 1 109 ? 11.758 -0.048 4.551 1 88.31 109 PRO B O 1
ATOM 2121 N N . ASP B 1 110 ? 12.672 0.825 6.387 1 91.12 110 ASP B N 1
ATOM 2122 C CA . ASP B 1 110 ? 11.812 0.049 7.273 1 91.12 110 ASP B CA 1
ATOM 2123 C C . ASP B 1 110 ? 10.547 0.827 7.633 1 91.12 110 ASP B C 1
ATOM 2125 O O . ASP B 1 110 ? 9.711 0.341 8.391 1 91.12 110 ASP B O 1
ATOM 2129 N N . ALA B 1 111 ? 10.406 2.043 7.152 1 95.25 111 ALA B N 1
ATOM 2130 C CA . ALA B 1 111 ? 9.188 2.809 7.371 1 95.25 111 ALA B CA 1
ATOM 2131 C C . ALA B 1 111 ? 8.031 2.252 6.543 1 95.25 111 ALA B C 1
ATOM 2133 O O . ALA B 1 111 ? 8.25 1.54 5.562 1 95.25 111 ALA B O 1
ATOM 2134 N N . LEU B 1 112 ? 6.879 2.459 7.09 1 96.81 112 LEU B N 1
ATOM 2135 C CA . LEU B 1 112 ? 5.66 2.195 6.336 1 96.81 112 LEU B CA 1
ATOM 2136 C C . LEU B 1 112 ? 4.91 3.49 6.047 1 96.81 112 LEU B C 1
ATOM 2138 O O . LEU B 1 112 ? 4.574 4.238 6.969 1 96.81 112 LEU B O 1
ATOM 2142 N N . LEU B 1 113 ? 4.773 3.783 4.785 1 97.75 113 LEU B N 1
ATOM 2143 C CA . LEU B 1 113 ? 4.016 4.965 4.387 1 97.75 113 LEU B CA 1
ATOM 2144 C C . LEU B 1 113 ? 2.572 4.598 4.059 1 97.75 113 LEU B C 1
ATOM 2146 O O . LEU B 1 113 ? 2.324 3.73 3.215 1 97.75 113 LEU B O 1
ATOM 2150 N N . VAL B 1 114 ? 1.595 5.242 4.719 1 98.5 114 VAL B N 1
ATOM 2151 C CA . VAL B 1 114 ? 0.173 4.969 4.535 1 98.5 114 VAL B CA 1
ATOM 2152 C C . VAL B 1 114 ? -0.51 6.184 3.91 1 98.5 114 VAL B C 1
ATOM 2154 O O . VAL B 1 114 ? -0.388 7.301 4.418 1 98.5 114 VAL B O 1
ATOM 2157 N N . ILE B 1 115 ? -1.169 5.953 2.801 1 97.62 115 ILE B N 1
ATOM 2158 C CA . ILE B 1 115 ? -1.914 7.023 2.146 1 97.62 115 ILE B CA 1
ATOM 2159 C C . ILE B 1 115 ? -3.324 6.539 1.812 1 97.62 115 ILE B C 1
ATOM 2161 O O . ILE B 1 115 ? -3.553 5.34 1.65 1 97.62 115 ILE B O 1
ATOM 2165 N N . GLY B 1 116 ? -4.227 7.473 1.796 1 96.06 116 GLY B N 1
ATOM 2166 C CA . GLY B 1 116 ? -5.594 7.172 1.397 1 96.06 116 GLY B CA 1
ATOM 2167 C C . GLY B 1 116 ? -5.816 7.285 -0.099 1 96.06 116 GLY B C 1
ATOM 2168 O O . GLY B 1 116 ? -5.195 8.117 -0.764 1 96.06 116 GLY B O 1
ATOM 2169 N N . ALA B 1 117 ? -6.695 6.41 -0.591 1 90.25 117 ALA B N 1
ATOM 2170 C CA . ALA B 1 117 ? -7.035 6.457 -2.012 1 90.25 117 ALA B CA 1
ATOM 2171 C C . ALA B 1 117 ? -8.547 6.438 -2.213 1 90.25 117 ALA B C 1
ATOM 2173 O O . ALA B 1 117 ? -9.266 5.73 -1.502 1 90.25 117 ALA B O 1
ATOM 2174 N N . ARG B 1 118 ? -8.969 7.301 -3.082 1 82.06 118 ARG B N 1
ATOM 2175 C CA . ARG B 1 118 ? -10.336 7.152 -3.557 1 82.06 118 ARG B CA 1
ATOM 2176 C C . ARG B 1 118 ? -10.484 5.914 -4.438 1 82.06 118 ARG B C 1
ATOM 2178 O O . ARG B 1 118 ? -9.578 5.578 -5.199 1 82.06 118 ARG B O 1
ATOM 2185 N N . PRO B 1 119 ? -11.609 5.234 -4.219 1 71.56 119 PRO B N 1
ATOM 2186 C CA . PRO B 1 119 ? -11.805 4.062 -5.074 1 71.56 119 PRO B CA 1
ATOM 2187 C C . PRO B 1 119 ? -11.852 4.418 -6.559 1 71.56 119 PRO B C 1
ATOM 2189 O O . PRO B 1 119 ? -12.391 5.465 -6.934 1 71.56 119 PRO B O 1
ATOM 2192 N N . HIS B 1 120 ? -11.297 3.621 -7.426 1 65.56 120 HIS B N 1
ATOM 2193 C CA . HIS B 1 120 ? -11.391 3.654 -8.883 1 65.56 120 HIS B CA 1
ATOM 2194 C C . HIS B 1 120 ? -10.805 4.945 -9.445 1 65.56 120 HIS B C 1
ATOM 2196 O O . HIS B 1 120 ? -11.344 5.512 -10.398 1 65.56 120 HIS B O 1
ATOM 2202 N N . TRP B 1 121 ? -9.789 5.453 -8.648 1 62 121 TRP B N 1
ATOM 2203 C CA . TRP B 1 121 ? -9.219 6.66 -9.234 1 62 121 TRP B CA 1
ATOM 2204 C C . TRP B 1 121 ? -8.523 6.348 -10.555 1 62 121 TRP B C 1
ATOM 2206 O O . TRP B 1 121 ? -7.73 5.41 -10.641 1 62 121 TRP B O 1
ATOM 2216 N N . ARG B 1 122 ? -8.93 6.668 -11.609 1 64.69 122 ARG B N 1
ATOM 2217 C CA . ARG B 1 122 ? -8.312 6.754 -12.93 1 64.69 122 ARG B CA 1
ATOM 2218 C C . ARG B 1 122 ? -8.406 8.172 -13.484 1 64.69 122 ARG B C 1
ATOM 2220 O O . ARG B 1 122 ? -9.508 8.68 -13.727 1 64.69 122 ARG B O 1
ATOM 2227 N N . PRO B 1 123 ? -7.25 8.898 -13.492 1 72.31 123 PRO B N 1
ATOM 2228 C CA . PRO B 1 123 ? -5.855 8.539 -13.211 1 72.31 123 PRO B CA 1
ATOM 2229 C C . PRO B 1 123 ? -5.473 8.742 -11.75 1 72.31 123 PRO B C 1
ATOM 2231 O O . PRO B 1 123 ? -6.195 9.414 -11.008 1 72.31 123 PRO B O 1
ATOM 2234 N N . ALA B 1 124 ? -4.301 8.219 -11.344 1 79.69 124 ALA B N 1
ATOM 2235 C CA . ALA B 1 124 ? -3.789 8.383 -9.984 1 79.69 124 ALA B CA 1
ATOM 2236 C C . ALA B 1 124 ? -3.553 9.859 -9.664 1 79.69 124 ALA B C 1
ATOM 2238 O O . ALA B 1 124 ? -3.051 10.609 -10.508 1 79.69 124 ALA B O 1
ATOM 2239 N N . PRO B 1 125 ? -3.99 10.352 -8.523 1 86.38 125 PRO B N 1
ATOM 2240 C CA . PRO B 1 125 ? -3.697 11.727 -8.094 1 86.38 125 PRO B CA 1
ATOM 2241 C C . PRO B 1 125 ? -2.199 12 -7.988 1 86.38 125 PRO B C 1
ATOM 2243 O O . PRO B 1 125 ? -1.404 11.07 -7.848 1 86.38 125 PRO B O 1
ATOM 2246 N N . ARG B 1 126 ? -1.882 13.219 -8.078 1 89.06 126 ARG B N 1
ATOM 2247 C CA . ARG B 1 126 ? -0.501 13.695 -8.086 1 89.06 126 ARG B CA 1
ATOM 2248 C C . ARG B 1 126 ? 0.282 13.109 -6.914 1 89.06 126 ARG B C 1
ATOM 2250 O O . ARG B 1 126 ? 1.409 12.641 -7.086 1 89.06 126 ARG B O 1
ATOM 2257 N N . THR B 1 127 ? -0.271 13.195 -5.742 1 92.25 127 THR B N 1
ATOM 2258 C CA . THR B 1 127 ? 0.396 12.672 -4.555 1 92.25 127 THR B CA 1
ATOM 2259 C C . THR B 1 127 ? 0.698 11.18 -4.715 1 92.25 127 THR B C 1
ATOM 2261 O O . THR B 1 127 ? 1.809 10.734 -4.418 1 92.25 127 THR B O 1
ATOM 2264 N N . HIS B 1 128 ? -0.208 10.422 -5.227 1 91.56 128 HIS B N 1
ATOM 2265 C CA . HIS B 1 128 ? -0.031 8.984 -5.398 1 91.56 128 HIS B CA 1
ATOM 2266 C C . HIS B 1 128 ? 1.049 8.688 -6.434 1 91.56 128 HIS B C 1
ATOM 2268 O O . HIS B 1 128 ? 1.9 7.82 -6.211 1 91.56 128 HIS B O 1
ATOM 2274 N N . ARG B 1 129 ? 0.959 9.406 -7.492 1 89.06 129 ARG B N 1
ATOM 2275 C CA . ARG B 1 129 ? 1.961 9.219 -8.539 1 89.06 129 ARG B CA 1
ATOM 2276 C C . ARG B 1 129 ? 3.365 9.477 -8.008 1 89.06 129 ARG B C 1
ATOM 2278 O O . ARG B 1 129 ? 4.289 8.703 -8.266 1 89.06 129 ARG B O 1
ATOM 2285 N N . TYR B 1 130 ? 3.512 10.562 -7.258 1 92.81 130 TYR B N 1
ATOM 2286 C CA . TYR B 1 130 ? 4.82 10.906 -6.715 1 92.81 130 TYR B CA 1
ATOM 2287 C C . TYR B 1 130 ? 5.293 9.859 -5.719 1 92.81 130 TYR B C 1
ATOM 2289 O O . TYR B 1 130 ? 6.438 9.398 -5.789 1 92.81 130 TYR B O 1
ATOM 2297 N N . VAL B 1 131 ? 4.469 9.438 -4.863 1 93.81 131 VAL B N 1
ATOM 2298 C CA . VAL B 1 131 ? 4.809 8.492 -3.809 1 93.81 131 VAL B CA 1
ATOM 2299 C C . VAL B 1 131 ? 5.227 7.16 -4.43 1 93.81 131 VAL B C 1
ATOM 2301 O O . VAL B 1 131 ? 6.27 6.602 -4.074 1 93.81 131 VAL B O 1
ATOM 2304 N N . HIS B 1 132 ? 4.477 6.691 -5.355 1 90.19 132 HIS B N 1
ATOM 2305 C CA . HIS B 1 132 ? 4.781 5.383 -5.922 1 90.19 132 HIS B CA 1
ATOM 2306 C C . HIS B 1 132 ? 6.035 5.434 -6.789 1 90.19 132 HIS B C 1
ATOM 2308 O O . HIS B 1 132 ? 6.734 4.43 -6.934 1 90.19 132 HIS B O 1
ATOM 2314 N N . ALA B 1 133 ? 6.344 6.609 -7.23 1 89.19 133 ALA B N 1
ATOM 2315 C CA . ALA B 1 133 ? 7.539 6.785 -8.055 1 89.19 133 ALA B CA 1
ATOM 2316 C C . ALA B 1 133 ? 8.781 6.965 -7.184 1 89.19 133 ALA B C 1
ATOM 2318 O O . ALA B 1 133 ? 9.891 6.609 -7.59 1 89.19 133 ALA B O 1
ATOM 2319 N N . HIS B 1 134 ? 8.602 7.465 -5.93 1 92.19 134 HIS B N 1
ATOM 2320 C CA . HIS B 1 134 ? 9.781 7.957 -5.242 1 92.19 134 HIS B CA 1
ATOM 2321 C C . HIS B 1 134 ? 9.938 7.301 -3.873 1 92.19 134 HIS B C 1
ATOM 2323 O O . HIS B 1 134 ? 11.008 7.371 -3.266 1 92.19 134 HIS B O 1
ATOM 2329 N N . ALA B 1 135 ? 8.883 6.711 -3.393 1 92.81 135 ALA B N 1
ATOM 2330 C CA . ALA B 1 135 ? 8.977 6.102 -2.068 1 92.81 135 ALA B CA 1
ATOM 2331 C C . ALA B 1 135 ? 10.047 5.008 -2.043 1 92.81 135 ALA B C 1
ATOM 2333 O O . ALA B 1 135 ? 10.164 4.23 -2.99 1 92.81 135 ALA B O 1
ATOM 2334 N N . THR B 1 136 ? 10.828 4.941 -0.962 1 89.94 136 THR B N 1
ATOM 2335 C CA . THR B 1 136 ? 11.883 3.941 -0.812 1 89.94 136 THR B CA 1
ATOM 2336 C C . THR B 1 136 ? 11.5 2.91 0.248 1 89.94 136 THR B C 1
ATOM 2338 O O . THR B 1 136 ? 12.32 2.072 0.629 1 89.94 136 THR B O 1
ATOM 2341 N N . CYS B 1 137 ? 10.32 3.016 0.753 1 94.06 137 CYS B N 1
ATOM 2342 C CA . CYS B 1 137 ? 9.758 2.119 1.759 1 94.06 137 CYS B CA 1
ATOM 2343 C C . CYS B 1 137 ? 8.453 1.505 1.272 1 94.06 137 CYS B C 1
ATOM 2345 O O . CYS B 1 137 ? 7.992 1.805 0.17 1 94.06 137 CYS B O 1
ATOM 2347 N N . ALA B 1 138 ? 7.902 0.591 2.049 1 96 138 ALA B N 1
ATOM 2348 C CA . ALA B 1 138 ? 6.605 0.018 1.71 1 96 138 ALA B CA 1
ATOM 2349 C C . ALA B 1 138 ? 5.504 1.07 1.789 1 96 138 ALA B C 1
ATOM 2351 O O . ALA B 1 138 ? 5.555 1.97 2.633 1 96 138 ALA B O 1
ATOM 2352 N N . VAL B 1 139 ? 4.551 0.977 0.863 1 96.62 139 VAL B N 1
ATOM 2353 C CA . VAL B 1 139 ? 3.441 1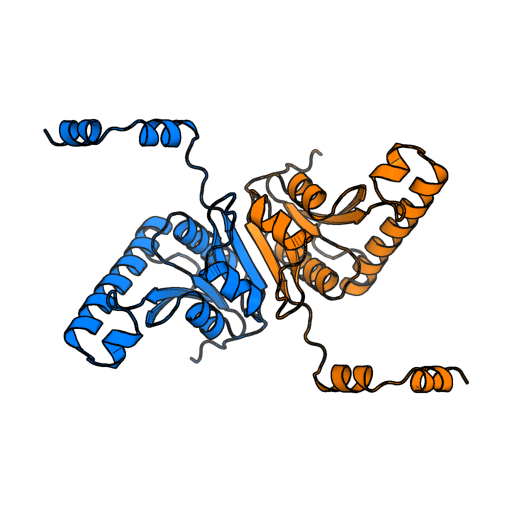.926 0.805 1 96.62 139 VAL B CA 1
ATOM 2354 C C . VAL B 1 139 ? 2.115 1.183 0.944 1 96.62 139 VAL B C 1
ATOM 2356 O O . VAL B 1 139 ? 1.854 0.226 0.212 1 96.62 139 VAL B O 1
ATOM 2359 N N . LEU B 1 140 ? 1.355 1.573 1.914 1 97.5 140 LEU B N 1
ATOM 2360 C CA . LEU B 1 140 ? 0.006 1.056 2.113 1 97.5 140 LEU B CA 1
ATOM 2361 C C . LEU B 1 140 ? -1.037 2.055 1.623 1 97.5 140 LEU B C 1
ATOM 2363 O O . LEU B 1 140 ? -1.13 3.168 2.145 1 97.5 140 LEU B O 1
ATOM 2367 N N . THR B 1 141 ? -1.735 1.691 0.613 1 96.38 141 THR B N 1
ATOM 2368 C CA . THR B 1 141 ? -2.836 2.496 0.098 1 96.38 141 THR B CA 1
ATOM 2369 C C . THR B 1 141 ? -4.172 1.987 0.629 1 96.38 141 THR B C 1
ATOM 2371 O O . THR B 1 141 ? -4.5 0.808 0.478 1 96.38 141 THR B O 1
ATOM 2374 N N . THR B 1 142 ? -4.949 2.863 1.207 1 95.56 142 THR B N 1
ATOM 2375 C CA . THR B 1 142 ? -6.215 2.504 1.84 1 95.56 142 THR B CA 1
ATOM 2376 C C . THR B 1 142 ? -7.387 3.15 1.109 1 95.56 142 THR B C 1
ATOM 2378 O O . THR B 1 142 ? -7.43 4.371 0.951 1 95.56 142 THR B O 1
ATOM 2381 N N . PRO B 1 143 ? -8.336 2.316 0.7 1 92.06 143 PRO B N 1
ATOM 2382 C CA . PRO B 1 143 ? -9.492 2.898 0.019 1 92.06 143 PRO B CA 1
ATOM 2383 C C . PRO B 1 143 ? -10.43 3.643 0.973 1 92.06 143 PRO B C 1
ATOM 2385 O O . PRO B 1 143 ? -10.609 3.221 2.117 1 92.06 143 PRO B O 1
ATOM 2388 N N . ALA B 1 144 ? -10.922 4.734 0.476 1 88.94 144 ALA B N 1
ATOM 2389 C CA . ALA B 1 144 ? -11.969 5.426 1.223 1 88.94 144 ALA B CA 1
ATOM 2390 C C . ALA B 1 144 ? -13.219 4.559 1.351 1 88.94 144 ALA B C 1
ATOM 2392 O O . ALA B 1 144 ? -13.492 3.723 0.486 1 88.94 144 ALA B O 1
ATOM 2393 N N . PRO B 1 145 ? -13.945 4.75 2.447 1 81.44 145 PRO B N 1
ATOM 2394 C CA . PRO B 1 145 ? -15.195 4 2.57 1 81.44 145 PRO B CA 1
ATOM 2395 C C . PRO B 1 145 ? -16.188 4.328 1.458 1 81.44 145 PRO B C 1
ATOM 2397 O O . PRO B 1 145 ? -16.234 5.461 0.979 1 81.44 145 PRO B O 1
ATOM 2400 N N . ARG B 1 146 ? -16.719 3.244 0.88 1 71.94 146 ARG B N 1
ATOM 2401 C CA . ARG B 1 146 ? -17.719 3.445 -0.149 1 71.94 146 ARG B CA 1
ATOM 2402 C C . ARG B 1 146 ? -18.984 4.07 0.438 1 71.94 146 ARG B C 1
ATOM 2404 O O . ARG B 1 146 ? -19.484 3.629 1.48 1 71.94 146 ARG B O 1
ATOM 2411 N N . LEU B 1 147 ? -19.109 5.273 0.099 1 65.75 147 LEU B N 1
ATOM 2412 C CA . LEU B 1 147 ? -20.391 5.824 0.504 1 65.75 147 LEU B CA 1
ATOM 2413 C C . LEU B 1 147 ? -21.547 5.031 -0.113 1 65.75 147 LEU B C 1
ATOM 2415 O O . LEU B 1 147 ? -21.422 4.523 -1.229 1 65.75 147 LEU B O 1
ATOM 2419 N N . PRO B 1 148 ? -22.484 4.625 0.648 1 61.19 148 PRO B N 1
ATOM 2420 C CA . PRO B 1 148 ? -23.609 3.887 0.062 1 61.19 148 PRO B CA 1
ATOM 2421 C C . PRO B 1 148 ? -24.141 4.527 -1.221 1 61.19 148 PRO B C 1
ATOM 2423 O O . PRO B 1 148 ? -24.109 5.754 -1.359 1 61.19 148 PRO B O 1
ATOM 2426 N N . LYS B 1 149 ? -24.156 3.592 -2.285 1 55.62 149 LYS B N 1
ATOM 2427 C CA . LYS B 1 149 ? -24.656 4.012 -3.594 1 55.62 149 LYS B CA 1
ATOM 2428 C C . LYS B 1 149 ? -25.844 4.965 -3.453 1 55.62 149 LYS B C 1
ATOM 2430 O O . LYS B 1 149 ? -25.984 5.898 -4.246 1 55.62 149 LYS B O 1
ATOM 2435 N N . GLY B 1 150 ? -26.641 4.746 -2.672 1 51.97 150 GLY B N 1
ATOM 2436 C CA . GLY B 1 150 ? -27.812 5.582 -2.525 1 51.97 150 GLY B CA 1
ATOM 2437 C C . GLY B 1 150 ? -27.5 7.012 -2.137 1 51.97 150 GLY B C 1
ATOM 2438 O O . GLY B 1 150 ? -28.188 7.941 -2.553 1 51.97 150 GLY B O 1
ATOM 2439 N N . VAL B 1 151 ? -26.531 7.176 -1.37 1 53.81 151 VAL B N 1
ATOM 2440 C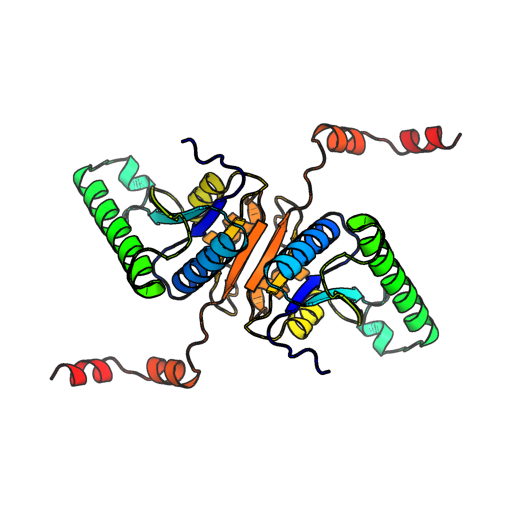 CA . VAL B 1 151 ? -26.234 8.531 -0.912 1 53.81 151 VAL B CA 1
ATOM 2441 C C . VAL B 1 151 ? -25.594 9.328 -2.049 1 53.81 151 VAL B C 1
ATOM 2443 O O . VAL B 1 151 ? -25.859 10.523 -2.193 1 53.81 151 VAL B O 1
ATOM 2446 N N . ARG B 1 152 ? -24.797 8.664 -2.824 1 54.97 152 ARG B N 1
ATOM 2447 C CA . ARG B 1 152 ? -24.203 9.383 -3.943 1 54.97 152 ARG B CA 1
ATOM 2448 C C . ARG B 1 152 ? -25.266 9.859 -4.922 1 54.97 152 ARG B C 1
ATOM 2450 O O . ARG B 1 152 ? -25.203 11 -5.406 1 54.97 152 ARG B O 1
ATOM 2457 N N . ARG B 1 153 ? -26.109 8.898 -5.191 1 55.47 153 ARG B N 1
ATOM 2458 C CA . ARG B 1 153 ? -27.203 9.281 -6.074 1 55.47 153 ARG B CA 1
ATOM 2459 C C . ARG B 1 153 ? -28.062 10.383 -5.449 1 55.47 153 ARG B C 1
ATOM 2461 O O . ARG B 1 153 ? -28.516 11.289 -6.148 1 55.47 153 ARG B O 1
ATOM 2468 N N . THR B 1 154 ? -28.141 10.266 -4.234 1 53.38 154 THR B N 1
ATOM 2469 C CA . THR B 1 154 ? -28.953 11.273 -3.57 1 53.38 154 THR B CA 1
ATOM 2470 C C . THR B 1 154 ? -28.25 12.625 -3.57 1 53.38 154 THR B C 1
ATOM 2472 O O . THR B 1 154 ? -28.891 13.656 -3.789 1 53.38 154 THR B O 1
ATOM 2475 N N . LEU B 1 155 ? -27.016 12.578 -3.438 1 57.44 155 LEU B N 1
ATOM 2476 C CA . LEU B 1 155 ? -26.297 13.844 -3.393 1 57.44 155 LEU B CA 1
ATOM 2477 C C . LEU B 1 155 ? -26.219 14.477 -4.773 1 57.44 155 LEU B C 1
ATOM 2479 O O . LEU B 1 155 ? -26.266 15.703 -4.898 1 57.44 155 LEU B O 1
ATOM 2483 N N . ARG B 1 156 ? -26.047 13.602 -5.719 1 56.56 156 ARG B N 1
ATOM 2484 C CA . ARG B 1 156 ? -26.031 14.109 -7.086 1 56.56 156 ARG B CA 1
ATOM 2485 C C . ARG B 1 156 ? -27.375 14.734 -7.461 1 56.56 156 ARG B C 1
ATOM 2487 O O . ARG B 1 156 ? -27.422 15.664 -8.266 1 56.56 156 ARG B O 1
ATOM 2494 N N . ARG B 1 157 ? -28.25 14.18 -6.785 1 57.62 157 ARG B N 1
ATOM 2495 C CA . ARG B 1 157 ? -29.578 14.664 -7.102 1 57.62 157 ARG B CA 1
ATOM 2496 C C . ARG B 1 157 ? -29.953 15.852 -6.223 1 57.62 157 ARG B C 1
ATOM 2498 O O . ARG B 1 157 ? -30.984 16.5 -6.441 1 57.62 157 ARG B O 1
ATOM 2505 N N . MET B 1 158 ? -29.125 15.984 -5.273 1 54.06 158 MET B N 1
ATOM 2506 C CA . MET B 1 158 ? -29.484 17.078 -4.379 1 54.06 158 MET B CA 1
ATOM 2507 C C . MET B 1 158 ? -29.234 18.438 -5.047 1 54.06 158 MET B C 1
ATOM 2509 O O . MET B 1 158 ? -28.203 18.625 -5.684 1 54.06 158 MET B O 1
ATOM 2513 N N . THR B 1 159 ? -30.188 19.219 -5.375 1 53.5 159 THR B N 1
ATOM 2514 C CA . THR B 1 159 ? -30.172 20.594 -5.855 1 53.5 159 THR B CA 1
ATOM 2515 C C . THR B 1 159 ? -29.875 21.562 -4.719 1 53.5 159 THR B C 1
ATOM 2517 O O . THR B 1 159 ? -30.062 21.219 -3.545 1 53.5 159 THR B O 1
ATOM 2520 N N . PRO B 1 160 ? -29.125 22.641 -5.023 1 55.84 160 PRO B N 1
ATOM 2521 C CA . PRO B 1 160 ? -28.922 23.672 -4.012 1 55.84 160 PRO B CA 1
ATOM 2522 C C . PRO B 1 160 ? -30.156 23.938 -3.172 1 55.84 160 PRO B C 1
ATOM 2524 O O . PRO B 1 160 ? -30.062 24.297 -1.992 1 55.84 160 PRO B O 1
ATOM 2527 N N . THR B 1 161 ? -31.219 23.797 -3.768 1 59.97 161 THR B N 1
ATOM 2528 C CA . THR B 1 161 ? -32.469 24.094 -3.08 1 59.97 161 THR B CA 1
ATOM 2529 C C . THR B 1 161 ? -32.719 23.094 -1.949 1 59.97 161 THR B C 1
ATOM 2531 O O . THR B 1 161 ? -33.281 23.453 -0.913 1 59.97 161 THR B O 1
ATOM 2534 N N . ASP B 1 162 ? -32.281 22.016 -2.074 1 58.34 162 ASP B N 1
ATOM 2535 C CA . ASP B 1 162 ? -32.531 20.984 -1.054 1 58.34 162 ASP B CA 1
ATOM 2536 C C . ASP B 1 162 ? -31.766 21.312 0.229 1 58.34 162 ASP B C 1
ATOM 2538 O O . ASP B 1 162 ? -32.188 20.953 1.324 1 58.34 162 ASP B O 1
ATOM 2542 N N . PHE B 1 163 ? -30.734 21.984 0.191 1 52.66 163 PHE B N 1
ATOM 2543 C CA . PHE B 1 163 ? -29.953 22.453 1.331 1 52.66 163 PHE B CA 1
ATOM 2544 C C . PHE B 1 163 ? -30.609 23.688 1.959 1 52.66 163 PHE B C 1
ATOM 2546 O O . PHE B 1 163 ? -30.516 23.891 3.17 1 52.66 163 PHE B O 1
ATOM 2553 N N . ALA B 1 164 ? -31.156 24.609 1.274 1 52.16 164 ALA B N 1
ATOM 2554 C CA . ALA B 1 164 ? -31.766 25.828 1.783 1 52.16 164 ALA B CA 1
ATOM 2555 C C . ALA B 1 164 ? -32.906 25.516 2.75 1 52.16 164 ALA B C 1
ATOM 2557 O O . ALA B 1 164 ? -33.125 26.234 3.719 1 52.16 164 ALA B O 1
ATOM 2558 N N . LEU B 1 165 ? -33.531 24.438 2.387 1 48.03 165 LEU B N 1
ATOM 2559 C CA . LEU B 1 165 ? -34.75 24.281 3.188 1 48.03 165 LEU B CA 1
ATOM 2560 C C . LEU B 1 165 ? -34.406 23.734 4.574 1 48.03 165 LEU B C 1
ATOM 2562 O O . LEU B 1 165 ? -35.219 23.844 5.496 1 48.03 165 LEU B O 1
ATOM 2566 N N . ALA B 1 166 ? -33.281 23.156 4.727 1 48.62 166 ALA B N 1
ATOM 2567 C CA . ALA B 1 166 ? -33.031 22.703 6.098 1 48.62 166 ALA B CA 1
ATOM 2568 C C . ALA B 1 166 ? -32.656 23.859 7.004 1 48.62 166 ALA B C 1
ATOM 2570 O O . ALA B 1 166 ? -32.531 23.703 8.219 1 48.62 166 ALA B O 1
ATOM 2571 N N . GLY B 1 167 ? -32.25 24.969 6.422 1 36.03 167 GLY B N 1
ATOM 2572 C CA . GLY B 1 167 ? -31.984 26.109 7.289 1 36.03 167 GLY B CA 1
ATOM 2573 C C . GLY B 1 167 ? -33.219 26.844 7.734 1 36.03 167 GLY B C 1
ATOM 2574 O O . GLY B 1 167 ? -33.156 27.859 8.422 1 36.03 167 GLY B O 1
ATOM 2575 N N . HIS B 1 168 ? -34.375 26.578 7.078 1 36.53 168 HIS B N 1
ATOM 2576 C CA . HIS B 1 168 ? -35.406 27.328 7.742 1 36.53 168 HIS B CA 1
ATOM 2577 C C . HIS B 1 168 ? -36.062 26.516 8.844 1 36.53 168 HIS B C 1
ATOM 2579 O O . HIS B 1 168 ? -36.188 25.281 8.727 1 36.53 168 HIS B O 1
#

pLDDT: mean 84.32, std 16.61, range [31.47, 98.62]

Organism: Streptomyces venezuelae (NCBI:txid54571)

Secondary structure (DSSP, 8-state):
----TTSEEEEE--SSHHHHHHHHHHHHHHHHHT-EEEEEEEE--TTHHHHHHHS--HHHHHHHHHHHHHHHHHHHHHHHSSSPTTS-EEEEEEES-HHHHHHHHT-STT-EEEEEE-TT-SSPPHHHHHHHHH--SEEEEEEPP---HHHHHHHHH--HHHHHGGG-/----TTSEEEEE--SSHHHHHHHHHHHHHHHHHT-EEEEEEEE--TT-HHHHHHS--HHHHHHHHHHHHHHHHHHHHHHHSSSPTTS-EEEEEEES-HHHHHHHHT-STT-EEEEEE-TT-SSPPHHHHHHHHH--SEEEEEEPP---HHHHHHHHH--HHHHHGGG-

Sol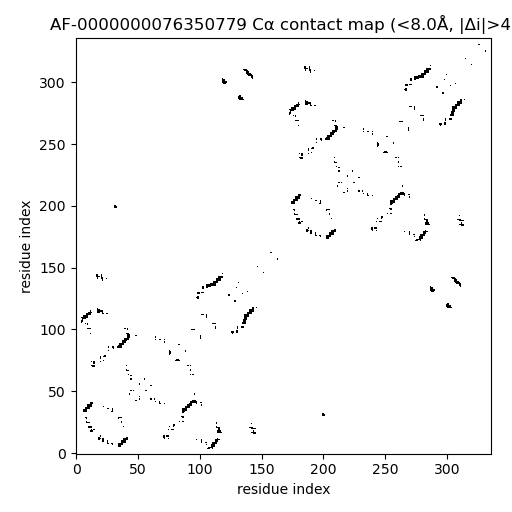vent-accessible surface area (backbone atoms only — not comparable to full-atom values): 17676 Å² total; per-residue (Å²): 126,78,71,68,63,49,54,34,26,30,18,45,40,78,65,46,67,19,17,46,43,8,46,51,52,30,48,53,51,9,42,65,65,72,22,39,24,35,39,32,30,52,38,66,56,89,78,31,63,69,56,35,71,74,55,74,47,68,68,57,52,49,49,53,49,50,52,52,46,50,43,54,53,48,43,36,33,73,71,52,72,38,77,60,80,87,40,58,72,45,83,42,77,42,83,38,58,51,26,60,49,51,36,61,74,31,67,24,66,61,13,37,34,22,32,39,29,63,67,58,42,80,72,72,52,68,47,55,51,44,31,64,33,61,38,69,22,30,36,35,39,22,47,26,78,78,68,56,68,65,54,54,54,47,54,71,62,50,49,78,65,64,60,55,57,71,73,101,126,79,71,69,63,48,54,33,26,32,20,46,40,79,64,46,66,19,17,46,42,7,46,53,50,30,48,52,52,10,41,66,66,73,23,39,25,36,40,33,31,53,40,65,56,89,78,31,63,69,56,36,70,75,58,77,47,67,68,58,53,50,49,53,51,49,52,51,47,49,43,52,53,48,42,35,35,73,70,51,72,39,79,60,80,85,39,58,71,44,83,45,75,43,85,37,57,52,27,60,51,51,36,61,74,31,67,26,66,60,11,36,35,23,33,40,30,63,70,57,41,80,71,71,53,69,47,54,51,42,31,65,34,61,38,70,23,30,36,36,38,24,48,26,77,79,68,58,69,65,53,54,55,46,52,72,62,49,48,76,64,64,61,56,58,70,74,102

Sequence (336 aa):
MTMSGREAVVVGVSGSLASLAALRAGAEQARRGGRVLVAVLAWEPPEGEGLYLRHPDAEWARHWYGEARGRLDRAFDEVFGGPPRGVVSERRVIRGRAGRVLCDVAAHPDALLVIGARPHWRPAPRTHRYVHAHATCAVLTTPAPRLPKGVRRTLRRMTPTDFALAGHMTMSGREAVVVGVSGSLASLAALRAGAEQARRGGRVLVAVLAWEPPEGEGLYLRHPDAEWARHWYGEARGRLDRAFDEVFGGPPRGVVSERRVIRGRAGRVLCDVAAHPDALLVIGARPHWRPAPRTHRYVHAHATCAVLTTPAPRLPKGVRRTLRRMTPTDFALAGH

Foldseek 3Di:
DPQPLAAEAEAEAALDLQSLQLQLVSQVVCQVRVHAYEYEYEDEDPVGPVVCVVPPDPVSVVVVLVVSVVSQQVSCCVNCVGDNPNHHYHYYYYYDDRQVVQLVSNVYANYEYTYGDEPPDVPDDPSVVSNVVRHNYHYHYHYRDDDPPVVVVVVVVDDPVNVVVVVD/DPQPLAAEAEAEAALDLQSLQLQLVSQVVCQVRVHAYEYEYEDEDPVGPVVCVVPPDPVSVVVVLVVSVVSQQVSCCVNPVGDNPNHHYHYYYYYDDRQVVQLVSNVYANYEYTYGDEPPDVPDDPSVVSNVVRHNYHYHYHYRDDDPPVVVVVVVPDDPVNVVVVVD